Protein AF-0000000070374393 (afdb_homodimer)

Foldseek 3Di:
DPPPPPPDDDPVVVVVVVVVVVCLVPPPPSDHDPVSNVVVCVPPVVVVLVVVCCVQQVVVSPVDHDPVSVVVSVVVVVVVPDDPVRVVVVVVCVVVPHGNVVVVVD/DPPPVPPDDDPVVVVVVVVVVVCLVPPPPSDHDPVSVVCVCPPPVVVVLVVVVCVQQVVVSPVDHDPVSVVVSVVVVVVVPDDPVRSVVVVVCVVVPHGNVVVVVD

Sequence (212 aa):
MGNSSSNQLSPELANKIMGVFRKIDTDGSKCIDKEETLKFWKSNYAKVNTDELFKAVDVDNSGTITEDEWMEFWNSVKKAGYSEQEIEEELEGLLEGFSWVYFDHKMGNSSSNQLSPELANKIMGVFRKIDTDGSKCIDKEETLKFWKSNYAKVNTDELFKAVDVDNSGTITEDEWMEFWNSVKKAGYSEQEIEEELEGLLEGFSWVYFDHK

InterPro domains:
  IPR002048 EF-hand domain [PF13499] (15-73)
  IPR002048 EF-hand domain [PS50222] (45-80)
  IPR002048 EF-hand domain [SM00054] (16-44)
  IPR002048 EF-hand domain [SM00054] (49-77)
  IPR002048 EF-hand domain [cd00051] (16-74)
  IPR011992 EF-hand domain pair [SSF47473] (10-82)
  IPR018247 EF-Hand 1, calcium-binding site [PS00018] (58-70)

Radius of gyration: 19.56 Å; Cα contacts (8 Å, |Δi|>4): 255; chains: 2; bounding box: 47×56×43 Å

Secondary structure (DSSP, 8-state):
------SSPPHHHHHHHHHHHHHH-TT-SSEEEHHHHHHHIIIIIHHHHHHHHHHHH-TT-SSEEEHHHHHHHHHHHHHTT--HHHHHHHHHHHHTT--HHHHHT-/------SSPPHHHHHHHHHHHHHH-TT-SSEEEHHHHHHHIIIIIHHHHHHHHHHHH-TT-SSEEEHHHHHHHHHHHHHTT--HHHHHHHHHHHHTT--HHHHHT-

Organism: Tetrahymena thermophila (strain SB210) (NCBI:txid312017)

Structure (mmCIF, N/CA/C/O backbone):
data_AF-0000000070374393-model_v1
#
loop_
_entity.id
_entity.type
_entity.pdbx_description
1 polymer 'EF-hand protein'
#
loop_
_atom_site.group_PDB
_atom_site.id
_atom_site.type_symbol
_atom_site.label_atom_id
_atom_site.label_alt_id
_atom_site.label_comp_id
_atom_site.label_asym_id
_atom_site.label_entity_id
_atom_site.label_seq_id
_atom_site.pdbx_PDB_ins_code
_atom_site.Cartn_x
_atom_site.Cartn_y
_atom_site.Cartn_z
_atom_site.occupancy
_atom_site.B_iso_or_equiv
_atom_site.auth_seq_id
_atom_site.auth_comp_id
_atom_site.auth_asym_id
_atom_site.auth_atom_id
_atom_site.pdbx_PDB_model_num
ATOM 1 N N . MET A 1 1 ? 32.688 -25.406 -6.098 1 31.44 1 MET A N 1
ATOM 2 C CA . MET A 1 1 ? 31.391 -25.969 -6.535 1 31.44 1 MET A CA 1
ATOM 3 C C . MET A 1 1 ? 30.281 -24.938 -6.41 1 31.44 1 MET A C 1
ATOM 5 O O . MET A 1 1 ? 30.016 -24.438 -5.316 1 31.44 1 MET A O 1
ATOM 9 N N . GLY A 1 2 ? 30.234 -23.906 -7.23 1 38.62 2 GLY A N 1
ATOM 10 C CA . GLY A 1 2 ? 29.531 -22.625 -7.156 1 38.62 2 GLY A CA 1
ATOM 11 C C . GLY A 1 2 ? 28.078 -22.781 -6.719 1 38.62 2 GLY A C 1
ATOM 12 O O . GLY A 1 2 ? 27.344 -23.609 -7.262 1 38.62 2 GLY A O 1
ATOM 13 N N . ASN A 1 3 ? 27.734 -22.875 -5.422 1 39.25 3 ASN A N 1
ATOM 14 C CA . ASN A 1 3 ? 26.375 -23.078 -4.934 1 39.25 3 ASN A CA 1
ATOM 15 C C . ASN A 1 3 ? 25.344 -22.5 -5.898 1 39.25 3 ASN A C 1
ATOM 17 O O . ASN A 1 3 ? 25.234 -21.281 -6.027 1 39.25 3 ASN A O 1
ATOM 21 N N . SER A 1 4 ? 25.25 -22.922 -7.148 1 44.66 4 SER A N 1
ATOM 22 C CA . SER A 1 4 ? 24.391 -22.531 -8.258 1 44.66 4 SER A CA 1
ATOM 23 C C . SER A 1 4 ? 22.984 -22.203 -7.781 1 44.66 4 SER A C 1
ATOM 25 O O . SER A 1 4 ? 22.234 -23.094 -7.363 1 44.66 4 SER A O 1
ATOM 27 N N . SER A 1 5 ? 22.703 -21.203 -6.922 1 53.78 5 SER A N 1
ATOM 28 C CA . SER A 1 5 ? 21.406 -20.719 -6.453 1 53.78 5 SER A CA 1
ATOM 29 C C . SER A 1 5 ? 20.312 -20.984 -7.48 1 53.78 5 SER A C 1
ATOM 31 O O . SER A 1 5 ? 20.422 -20.547 -8.633 1 53.78 5 SER A O 1
ATOM 33 N N . SER A 1 6 ? 19.703 -22.219 -7.535 1 65.5 6 SER A N 1
ATOM 34 C CA . SER A 1 6 ? 18.688 -22.672 -8.461 1 65.5 6 SER A CA 1
ATOM 35 C C . SER A 1 6 ? 17.703 -21.562 -8.805 1 65.5 6 SER A C 1
ATOM 37 O O . SER A 1 6 ? 17.344 -20.75 -7.941 1 65.5 6 SER A O 1
ATOM 39 N N . ASN A 1 7 ? 17.719 -21.094 -10.039 1 81.69 7 ASN A N 1
ATOM 40 C CA . ASN A 1 7 ? 16.766 -20.141 -10.602 1 81.69 7 ASN A CA 1
ATOM 41 C C . ASN A 1 7 ? 15.328 -20.594 -10.391 1 81.69 7 ASN A C 1
ATOM 43 O O . ASN A 1 7 ? 14.398 -19.922 -10.828 1 81.69 7 ASN A O 1
ATOM 47 N N . GLN A 1 8 ? 15.312 -21.719 -9.617 1 88.5 8 GLN A N 1
ATOM 48 C CA . GLN A 1 8 ? 13.969 -22.234 -9.359 1 88.5 8 GLN A CA 1
ATOM 49 C C . GLN A 1 8 ? 13.508 -21.906 -7.941 1 88.5 8 GLN A C 1
ATOM 51 O O . GLN A 1 8 ? 14.32 -21.875 -7.016 1 88.5 8 GLN A O 1
ATOM 56 N N . LEU A 1 9 ? 12.172 -21.703 -7.734 1 95 9 LEU A N 1
ATOM 57 C CA . LEU A 1 9 ? 11.586 -21.469 -6.422 1 95 9 LEU A CA 1
ATOM 58 C C . LEU A 1 9 ? 11.68 -22.719 -5.547 1 95 9 LEU A C 1
ATOM 60 O O . LEU A 1 9 ? 11.445 -23.828 -6.023 1 95 9 LEU A O 1
ATOM 64 N N . SER A 1 10 ? 12.133 -22.547 -4.312 1 95.5 10 SER A N 1
ATOM 65 C CA . SER A 1 10 ? 12.055 -23.672 -3.377 1 95.5 10 SER A CA 1
ATOM 66 C C . SER A 1 10 ? 10.609 -24.047 -3.088 1 95.5 10 SER A C 1
ATOM 68 O O . SER A 1 10 ? 9.703 -23.234 -3.238 1 95.5 10 SER A O 1
ATOM 70 N N . PRO A 1 11 ? 10.398 -25.328 -2.674 1 95.88 11 PRO A N 1
ATOM 71 C CA . PRO A 1 11 ? 9.047 -25.734 -2.318 1 95.88 11 PRO A CA 1
ATOM 72 C C . PRO A 1 11 ? 8.438 -24.891 -1.202 1 95.88 11 PRO A C 1
ATOM 74 O O . PRO A 1 11 ? 7.234 -24.625 -1.212 1 95.88 11 PRO A O 1
ATOM 77 N N . GLU A 1 12 ? 9.219 -24.516 -0.24 1 96.5 12 GLU A N 1
ATOM 78 C CA . GLU A 1 12 ? 8.742 -23.688 0.858 1 96.5 12 GLU A CA 1
ATOM 79 C C . GLU A 1 12 ? 8.242 -22.328 0.35 1 96.5 12 GLU A C 1
ATOM 81 O O . GLU A 1 12 ? 7.164 -21.875 0.737 1 96.5 12 GLU A O 1
ATOM 86 N N . LEU A 1 13 ? 9 -21.703 -0.479 1 96.81 13 LEU A N 1
ATOM 87 C CA . LEU A 1 13 ? 8.609 -20.406 -1.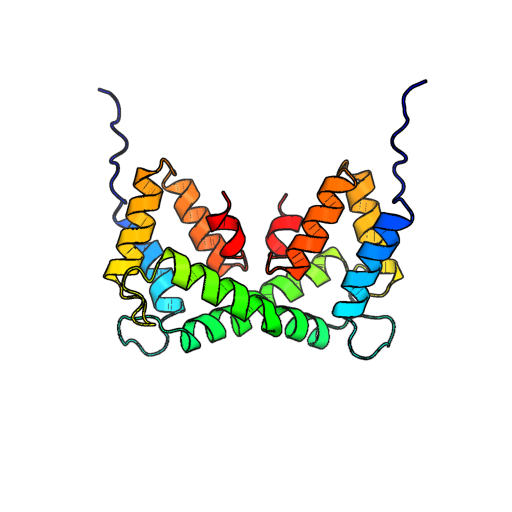023 1 96.81 13 LEU A CA 1
ATOM 88 C C . LEU A 1 13 ? 7.387 -20.547 -1.932 1 96.81 13 LEU A C 1
ATOM 90 O O . LEU A 1 13 ? 6.484 -19.703 -1.896 1 96.81 13 LEU A O 1
ATOM 94 N N . ALA A 1 14 ? 7.324 -21.594 -2.738 1 97.44 14 ALA A N 1
ATOM 95 C CA . ALA A 1 14 ? 6.176 -21.859 -3.602 1 97.44 14 ALA A CA 1
ATOM 96 C C . ALA A 1 14 ? 4.891 -21.969 -2.783 1 97.44 14 ALA A C 1
ATOM 98 O O . ALA A 1 14 ? 3.846 -21.453 -3.189 1 97.44 14 ALA A O 1
ATOM 99 N N . ASN A 1 15 ? 4.992 -22.609 -1.666 1 97.56 15 ASN A N 1
ATOM 100 C CA . ASN A 1 15 ? 3.842 -22.734 -0.779 1 97.56 15 ASN A CA 1
ATOM 101 C C . ASN A 1 15 ? 3.395 -21.391 -0.237 1 97.56 15 ASN A C 1
ATOM 103 O O . ASN A 1 15 ? 2.195 -21.125 -0.118 1 97.56 15 ASN A O 1
ATOM 107 N N . LYS A 1 16 ? 4.324 -20.547 0.129 1 97.19 16 LYS A N 1
ATOM 108 C CA . LYS A 1 16 ? 3.992 -19.219 0.611 1 97.19 16 LYS A CA 1
ATOM 109 C C . LYS A 1 16 ? 3.346 -18.375 -0.49 1 97.19 16 LYS A C 1
ATOM 111 O O . LYS A 1 16 ? 2.391 -17.641 -0.238 1 97.19 16 LYS A O 1
ATOM 116 N N . ILE A 1 17 ? 3.9 -18.531 -1.632 1 97.81 17 ILE A N 1
ATOM 117 C CA . ILE A 1 17 ? 3.365 -17.812 -2.789 1 97.81 17 ILE A CA 1
ATOM 118 C C . ILE A 1 17 ? 1.909 -18.219 -3.012 1 97.81 17 ILE A C 1
ATOM 120 O O . ILE A 1 17 ? 1.034 -17.359 -3.133 1 97.81 17 ILE A O 1
ATOM 124 N N . MET A 1 18 ? 1.617 -19.484 -3.006 1 97.5 18 MET A N 1
ATOM 125 C CA . MET A 1 18 ? 0.257 -19.969 -3.217 1 97.5 18 MET A CA 1
ATOM 126 C C . MET A 1 18 ? -0.638 -19.625 -2.035 1 97.5 18 MET A C 1
ATOM 128 O O . MET A 1 18 ? -1.853 -19.484 -2.189 1 97.5 18 MET A O 1
ATOM 132 N N . GLY A 1 19 ? -0.014 -19.531 -0.875 1 96.38 19 GLY A N 1
ATOM 133 C CA . GLY A 1 19 ? -0.765 -19.062 0.283 1 96.38 19 GLY A CA 1
ATOM 134 C C . GLY A 1 19 ? -1.379 -17.688 0.089 1 96.38 19 GLY A C 1
ATOM 135 O O . GLY A 1 19 ? -2.535 -17.469 0.451 1 96.38 19 GLY A O 1
ATOM 136 N N . VAL A 1 20 ? -0.594 -16.766 -0.477 1 95.56 20 VAL A N 1
ATOM 137 C CA . VAL A 1 20 ? -1.093 -15.422 -0.738 1 95.56 20 VAL A CA 1
ATOM 138 C C . VAL A 1 20 ? -2.199 -15.477 -1.789 1 95.56 20 VAL A C 1
ATOM 140 O O . VAL A 1 20 ? -3.227 -14.805 -1.652 1 95.56 20 VAL A O 1
ATOM 143 N N . PHE A 1 21 ? -1.999 -16.359 -2.807 1 97.5 21 PHE A N 1
ATOM 144 C CA . PHE A 1 21 ? -3.016 -16.547 -3.832 1 97.5 21 PHE A CA 1
ATOM 145 C C . PHE A 1 21 ? -4.34 -16.969 -3.205 1 97.5 21 PHE A C 1
ATOM 147 O O . PHE A 1 21 ? -5.391 -16.422 -3.529 1 97.5 21 PHE A O 1
ATOM 154 N N . ARG A 1 22 ? -4.297 -17.844 -2.297 1 96.06 22 ARG A N 1
ATOM 155 C CA . ARG A 1 22 ? -5.488 -18.422 -1.682 1 96.06 22 ARG A CA 1
ATOM 156 C C . ARG A 1 22 ? -6.172 -17.406 -0.764 1 96.06 22 ARG A C 1
ATOM 158 O O . ARG A 1 22 ? -7.379 -17.484 -0.539 1 96.06 22 ARG A O 1
ATOM 165 N N . LYS A 1 23 ? -5.391 -16.5 -0.224 1 94.19 23 LYS A N 1
ATOM 166 C CA . LYS A 1 23 ? -5.98 -15.445 0.6 1 94.19 23 LYS A CA 1
ATOM 167 C C . LYS A 1 23 ? -6.832 -14.5 -0.242 1 94.19 23 LYS A C 1
ATOM 169 O O . LYS A 1 23 ? -7.812 -13.938 0.248 1 94.19 23 LYS A O 1
ATOM 174 N N . ILE A 1 24 ? -6.43 -14.375 -1.479 1 95.12 24 ILE A N 1
ATOM 175 C CA . ILE A 1 24 ? -7.16 -13.484 -2.377 1 95.12 24 ILE A CA 1
ATOM 176 C C . ILE A 1 24 ? -8.336 -14.234 -2.998 1 95.12 24 ILE A C 1
ATOM 178 O O . ILE A 1 24 ? -9.445 -13.695 -3.092 1 95.12 24 ILE A O 1
ATOM 182 N N . ASP A 1 25 ? -8.062 -15.5 -3.373 1 96.62 25 ASP A N 1
ATOM 183 C CA . ASP A 1 25 ? -9.086 -16.359 -3.947 1 96.62 25 ASP A CA 1
ATOM 184 C C . ASP A 1 25 ? -10.078 -16.812 -2.881 1 96.62 25 ASP A C 1
ATOM 186 O O . ASP A 1 25 ? -9.953 -17.922 -2.34 1 96.62 25 ASP A O 1
ATOM 190 N N . THR A 1 26 ? -11.164 -16.109 -2.67 1 93.12 26 THR A N 1
ATOM 191 C CA . THR A 1 26 ? -12.039 -16.344 -1.526 1 93.12 26 THR A CA 1
ATOM 192 C C . THR A 1 26 ? -13.125 -17.359 -1.876 1 93.12 26 THR A C 1
ATOM 194 O O . THR A 1 26 ? -13.766 -17.922 -0.986 1 93.12 26 THR A O 1
ATOM 197 N N . ASP A 1 27 ? -13.344 -17.656 -3.113 1 93.38 27 ASP A N 1
ATOM 198 C CA . ASP A 1 27 ? -14.422 -18.594 -3.455 1 93.38 27 ASP A CA 1
ATOM 199 C C . ASP A 1 27 ? -13.867 -19.953 -3.846 1 93.38 27 ASP A C 1
ATOM 201 O O . ASP A 1 27 ? -14.625 -20.859 -4.211 1 93.38 27 ASP A O 1
ATOM 205 N N . GLY A 1 28 ? -12.57 -20.141 -3.916 1 91.88 28 GLY A N 1
ATOM 206 C CA . GLY A 1 28 ? -11.93 -21.422 -4.164 1 91.88 28 GLY A CA 1
ATOM 207 C C . GLY A 1 28 ? -12.016 -21.859 -5.613 1 91.88 28 GLY A C 1
ATOM 208 O O . GLY A 1 28 ? -11.992 -23.062 -5.902 1 91.88 28 GLY A O 1
ATOM 209 N N . SER A 1 29 ? -12.125 -20.969 -6.559 1 93.88 29 SER A N 1
ATOM 210 C CA . SER A 1 29 ? -12.281 -21.266 -7.977 1 93.88 29 SER A CA 1
ATOM 211 C C . SER A 1 29 ? -10.945 -21.625 -8.617 1 93.88 29 SER A C 1
ATOM 213 O O . SER A 1 29 ? -10.891 -21.984 -9.797 1 93.88 29 SER A O 1
ATOM 215 N N . LYS A 1 30 ? -9.82 -21.391 -7.848 1 93.69 30 LYS A N 1
ATOM 216 C CA . LYS A 1 30 ? -8.453 -21.578 -8.312 1 93.69 30 LYS A CA 1
ATOM 217 C C . LYS A 1 30 ? -8.039 -20.453 -9.258 1 93.69 30 LYS A C 1
ATOM 219 O O . LYS A 1 30 ? -7.086 -20.594 -10.023 1 93.69 30 LYS A O 1
ATOM 224 N N . CYS A 1 31 ? -8.836 -19.406 -9.359 1 95.94 31 CYS A N 1
ATOM 225 C CA . CYS A 1 31 ? -8.484 -18.141 -10.008 1 95.94 31 CYS A CA 1
ATOM 226 C C . CYS A 1 31 ? -8.828 -16.953 -9.125 1 95.94 31 CYS A C 1
ATOM 228 O O . CYS A 1 31 ? -9.68 -17.062 -8.242 1 95.94 31 CYS A O 1
ATOM 230 N N . ILE A 1 32 ? -8.109 -15.914 -9.328 1 97.56 32 ILE A N 1
ATOM 231 C CA . ILE A 1 32 ? -8.414 -14.633 -8.695 1 97.56 32 ILE A CA 1
ATOM 232 C C . ILE A 1 32 ? -9.039 -13.688 -9.719 1 97.56 32 ILE A C 1
ATOM 234 O O . ILE A 1 32 ? -8.539 -13.562 -10.844 1 97.56 3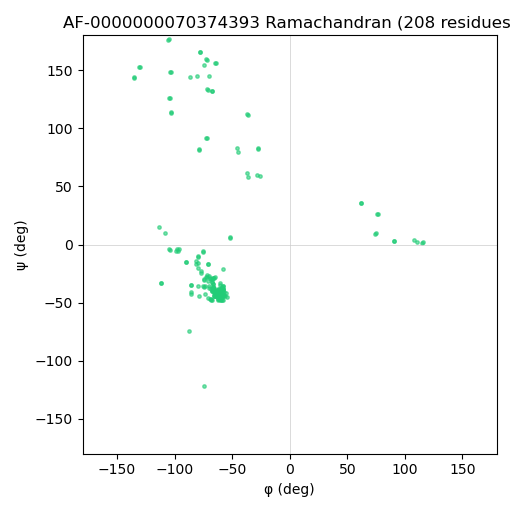2 ILE A O 1
ATOM 238 N N . ASP A 1 33 ? -10.195 -13.148 -9.406 1 97.5 33 ASP A N 1
ATOM 239 C CA . ASP A 1 33 ? -10.773 -12.125 -10.273 1 97.5 33 ASP A CA 1
ATOM 240 C C . ASP A 1 33 ? -10.633 -10.734 -9.648 1 97.5 33 ASP A C 1
ATOM 242 O O . ASP A 1 33 ? -10.102 -10.594 -8.547 1 97.5 33 ASP A O 1
ATOM 246 N N . LYS A 1 34 ? -11.086 -9.703 -10.398 1 96.31 34 LYS A N 1
ATOM 247 C CA . LYS A 1 34 ? -10.883 -8.32 -9.977 1 96.31 34 LYS A CA 1
ATOM 248 C C . LYS A 1 34 ? -11.68 -8.008 -8.711 1 96.31 34 LYS A C 1
ATOM 250 O O . LYS A 1 34 ? -11.227 -7.242 -7.859 1 96.31 34 LYS A O 1
ATOM 255 N N . GLU A 1 35 ? -12.859 -8.641 -8.617 1 95.88 35 GLU A N 1
ATOM 256 C CA . GLU A 1 35 ? -13.688 -8.391 -7.445 1 95.88 35 GLU A CA 1
ATOM 257 C C . GLU A 1 35 ? -13.023 -8.922 -6.18 1 95.88 35 GLU A C 1
ATOM 259 O O . GLU A 1 35 ? -13 -8.25 -5.148 1 95.88 35 GLU A O 1
ATOM 264 N N . GLU A 1 36 ? -12.5 -10.07 -6.234 1 95.75 36 GLU A N 1
ATOM 265 C CA . GLU A 1 36 ? -11.812 -10.656 -5.094 1 95.75 36 GLU A CA 1
ATOM 266 C C . GLU A 1 36 ? -10.57 -9.852 -4.723 1 95.75 36 GLU A C 1
ATOM 268 O O . GLU A 1 36 ? -10.273 -9.664 -3.541 1 95.75 36 GLU A O 1
ATOM 273 N N . THR A 1 37 ? -9.852 -9.422 -5.75 1 95 37 THR A N 1
ATOM 274 C CA . THR A 1 37 ? -8.648 -8.633 -5.516 1 95 37 THR A CA 1
ATOM 275 C C . THR A 1 37 ? -8.992 -7.301 -4.859 1 95 37 THR A C 1
ATOM 277 O O . THR A 1 37 ? -8.336 -6.883 -3.904 1 95 37 THR A O 1
ATOM 280 N N . LEU A 1 38 ? -10.047 -6.66 -5.363 1 94.19 38 LEU A N 1
ATOM 281 C CA . LEU A 1 38 ? -10.516 -5.406 -4.785 1 94.19 38 LEU A CA 1
ATOM 282 C C . LEU A 1 38 ? -10.875 -5.586 -3.312 1 94.19 38 LEU A C 1
ATOM 284 O O . LEU A 1 38 ? -10.5 -4.762 -2.475 1 94.19 38 LEU A O 1
ATOM 288 N N . LYS A 1 39 ? -11.57 -6.688 -3.041 1 93.25 39 LYS A N 1
ATOM 289 C CA . LYS A 1 39 ? -11.969 -6.973 -1.665 1 93.25 39 LYS A CA 1
ATOM 290 C C . LYS A 1 39 ? -10.75 -7.145 -0.765 1 93.25 39 LYS A C 1
ATOM 292 O O . LYS A 1 39 ? -10.742 -6.688 0.379 1 93.25 39 LYS A O 1
ATOM 297 N N . PHE A 1 40 ? -9.773 -7.859 -1.277 1 91.69 40 PHE A N 1
ATOM 298 C CA . PHE A 1 40 ? -8.531 -8.07 -0.546 1 91.69 40 PHE A CA 1
ATOM 299 C C . PHE A 1 40 ? -7.914 -6.734 -0.14 1 91.69 40 PHE A C 1
ATOM 301 O O . PHE A 1 40 ? -7.59 -6.527 1.031 1 91.69 40 PHE A O 1
ATOM 308 N N . TRP A 1 41 ? -7.844 -5.719 -1.011 1 90.69 41 TRP A N 1
ATOM 309 C CA . TRP A 1 41 ? -7.227 -4.418 -0.768 1 90.69 41 TRP A CA 1
ATOM 310 C C . TRP A 1 41 ? -8.102 -3.559 0.134 1 90.69 41 TRP A C 1
ATOM 312 O O . TRP A 1 41 ? -7.602 -2.826 0.988 1 90.69 41 TRP A O 1
ATOM 322 N N . LYS A 1 42 ? -9.406 -3.672 -0.05 1 91.62 42 LYS A N 1
ATOM 323 C CA . LYS A 1 42 ? -10.328 -2.852 0.724 1 91.62 42 LYS A CA 1
ATOM 324 C C . LYS A 1 42 ? -10.367 -3.291 2.186 1 91.62 42 LYS A C 1
ATOM 326 O O . LYS A 1 42 ? -10.609 -2.477 3.078 1 91.62 42 LYS A O 1
ATOM 331 N N . SER A 1 43 ? -10.172 -4.516 2.367 1 87.25 43 SER A N 1
ATOM 332 C CA . SER A 1 43 ? -10.281 -5.055 3.719 1 87.25 43 SER A CA 1
ATOM 333 C C . SER A 1 43 ? -8.945 -4.949 4.461 1 87.25 43 SER A C 1
ATOM 335 O O . SER A 1 43 ? -8.688 -3.953 5.141 1 87.25 43 SER A O 1
ATOM 337 N N . ASN A 1 44 ? -8.047 -5.758 4.125 1 81.38 44 ASN A N 1
ATOM 338 C CA . ASN A 1 44 ? -6.809 -5.918 4.871 1 81.38 44 ASN A CA 1
ATOM 339 C C . ASN A 1 44 ? -5.867 -4.734 4.66 1 81.38 44 ASN A C 1
ATOM 341 O O . ASN A 1 44 ? -5.355 -4.16 5.625 1 81.38 44 ASN A O 1
ATOM 345 N N . TYR A 1 45 ? -5.75 -4.285 3.457 1 84.94 45 TYR A N 1
ATOM 346 C CA . TYR A 1 45 ? -4.812 -3.225 3.098 1 84.94 45 TYR A CA 1
ATOM 347 C C . TYR A 1 45 ? -5.246 -1.892 3.695 1 84.94 45 TYR A C 1
ATOM 349 O O . TYR A 1 45 ? -4.445 -1.199 4.328 1 84.94 45 TYR A O 1
ATOM 357 N N . ALA A 1 46 ? -6.523 -1.604 3.527 1 91.12 46 ALA A N 1
ATOM 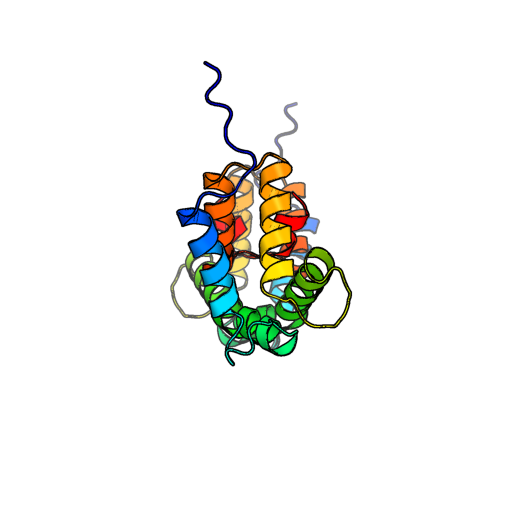358 C CA . ALA A 1 46 ? -7.047 -0.335 4.027 1 91.12 46 ALA A CA 1
ATOM 359 C C . ALA A 1 46 ? -6.918 -0.246 5.543 1 91.12 46 ALA A C 1
ATOM 361 O O . ALA A 1 46 ? -6.484 0.779 6.078 1 91.12 46 ALA A O 1
ATOM 362 N N . LYS A 1 47 ? -7.207 -1.327 6.164 1 91.12 47 LYS A N 1
ATOM 363 C CA . LYS A 1 47 ? -7.168 -1.354 7.625 1 91.12 47 LYS A CA 1
ATOM 364 C C . LYS A 1 47 ? -5.738 -1.217 8.141 1 91.12 47 LYS A C 1
ATOM 366 O O . LYS A 1 47 ? -5.473 -0.417 9.039 1 91.12 47 LYS A O 1
ATOM 371 N N . VAL A 1 48 ? -4.828 -1.941 7.59 1 91.12 48 VAL A N 1
ATOM 372 C CA . VAL A 1 48 ? -3.443 -1.961 8.047 1 91.12 48 VAL A CA 1
ATOM 373 C C . VAL A 1 48 ? -2.812 -0.586 7.836 1 91.12 48 VAL A C 1
ATOM 375 O O . VAL A 1 48 ? -2.148 -0.059 8.734 1 91.12 48 VAL A O 1
ATOM 378 N N . ASN A 1 49 ? -3.066 -0.01 6.645 1 92.75 49 ASN A N 1
ATOM 379 C CA . ASN A 1 49 ? -2.484 1.301 6.371 1 92.75 49 ASN A CA 1
ATOM 380 C C . ASN A 1 49 ? -3.084 2.379 7.27 1 92.75 49 ASN A C 1
ATOM 382 O O . ASN A 1 49 ? -2.373 3.277 7.727 1 92.75 49 ASN A O 1
ATOM 386 N N . THR A 1 50 ? -4.395 2.277 7.562 1 94.38 50 THR A N 1
ATOM 387 C CA . THR A 1 50 ? -5.031 3.203 8.492 1 94.38 50 THR A CA 1
ATOM 388 C C . THR A 1 50 ? -4.414 3.084 9.883 1 94.38 50 THR A C 1
ATOM 390 O O . THR A 1 50 ? -4.027 4.086 10.484 1 94.38 50 THR A O 1
ATOM 393 N N . ASP A 1 51 ? -4.277 1.88 10.359 1 93.88 51 ASP A N 1
ATOM 394 C CA . ASP A 1 51 ? -3.748 1.651 11.695 1 93.88 51 ASP A CA 1
ATOM 395 C C . ASP A 1 51 ? -2.316 2.168 11.82 1 93.88 51 ASP A C 1
ATOM 397 O O . ASP A 1 51 ? -1.971 2.822 12.805 1 93.88 51 ASP A O 1
ATOM 401 N N . GLU A 1 52 ? -1.501 1.869 10.812 1 92.31 52 GLU A N 1
ATOM 402 C CA . GLU A 1 52 ? -0.105 2.297 10.852 1 92.31 52 GLU A CA 1
ATOM 403 C C . GLU A 1 52 ? 0.008 3.816 10.781 1 92.31 52 GLU A C 1
ATOM 405 O O . GLU A 1 52 ? 0.863 4.41 11.438 1 92.31 52 GLU A O 1
ATOM 410 N N . LEU A 1 53 ? -0.859 4.469 9.984 1 95.25 53 LEU A N 1
ATOM 411 C CA . LEU A 1 53 ? -0.876 5.926 9.906 1 95.25 53 LEU A CA 1
ATOM 412 C C . LEU A 1 53 ? -1.203 6.539 11.266 1 95.25 53 LEU A C 1
ATOM 414 O O . LEU A 1 53 ? -0.516 7.457 11.711 1 95.25 53 LEU A O 1
ATOM 418 N N . PHE A 1 54 ? -2.191 6.008 11.922 1 96.75 54 PHE A N 1
ATOM 419 C CA . PHE A 1 54 ? -2.613 6.547 13.211 1 96.75 54 PHE A CA 1
ATOM 420 C C . PHE A 1 54 ? -1.565 6.27 14.281 1 96.75 54 PHE A C 1
ATOM 422 O O . PHE A 1 54 ? -1.353 7.09 15.18 1 96.75 54 PHE A O 1
ATOM 429 N N . LYS A 1 55 ? -0.975 5.129 14.195 1 95 55 LYS A N 1
ATOM 430 C CA . LYS A 1 55 ? 0.104 4.805 15.125 1 95 55 LYS A CA 1
ATOM 431 C C . LYS A 1 55 ? 1.237 5.82 15.023 1 95 55 LYS A C 1
ATOM 433 O O . LYS A 1 55 ? 1.819 6.207 16.047 1 95 55 LYS A O 1
ATOM 438 N N . ALA A 1 56 ? 1.526 6.297 13.836 1 94.56 56 ALA A N 1
ATOM 439 C CA . ALA A 1 56 ? 2.664 7.18 13.594 1 94.56 56 ALA A CA 1
ATOM 440 C C . ALA A 1 56 ? 2.293 8.633 13.859 1 94.56 56 ALA A C 1
ATOM 442 O O . ALA A 1 56 ? 3.105 9.406 14.383 1 94.56 56 ALA A O 1
ATOM 443 N N . VAL A 1 57 ? 1.046 9 13.562 1 97.12 57 VAL A N 1
ATOM 444 C CA . VAL A 1 57 ? 0.762 10.43 13.438 1 97.12 57 VAL A CA 1
ATOM 445 C C . VAL A 1 57 ? -0.151 10.875 14.578 1 97.12 57 VAL A C 1
ATOM 447 O O . VAL A 1 57 ? -0.066 12.016 15.039 1 97.12 57 VAL A O 1
ATOM 450 N N . ASP A 1 58 ? -1.052 9.945 15 1 97.75 58 ASP A N 1
ATOM 451 C CA . ASP A 1 58 ? -1.962 10.258 16.094 1 97.75 58 ASP A CA 1
ATOM 452 C C . ASP A 1 58 ? -1.257 10.133 17.438 1 97.75 58 ASP A C 1
ATOM 454 O O . ASP A 1 58 ? -1.5 9.188 18.188 1 97.75 58 ASP A O 1
ATOM 458 N N . VAL A 1 59 ? -0.523 11.141 17.859 1 96.19 59 VAL A N 1
ATOM 459 C CA . VAL A 1 59 ? 0.435 11.055 18.953 1 96.19 59 VAL A CA 1
ATOM 460 C C . VAL A 1 59 ? -0.306 11.078 20.281 1 96.19 59 VAL A C 1
ATOM 462 O O . VAL A 1 59 ? 0.216 10.609 21.297 1 96.19 59 VAL A O 1
ATOM 465 N N . ASP A 1 60 ? -1.537 11.617 20.328 1 97.19 60 ASP A N 1
ATOM 466 C CA . ASP A 1 60 ? -2.25 11.672 21.594 1 97.19 60 ASP A CA 1
ATOM 467 C C . ASP A 1 60 ? -3.242 10.516 21.719 1 97.19 60 ASP A C 1
ATOM 469 O O . ASP A 1 60 ? -3.963 10.414 22.719 1 97.19 60 ASP A O 1
ATOM 473 N N . ASN A 1 61 ? -3.375 9.695 20.672 1 96.81 61 ASN A N 1
ATOM 474 C CA . ASN A 1 61 ? -4.227 8.508 20.641 1 96.81 61 ASN A CA 1
ATOM 475 C C . ASN A 1 61 ? -5.695 8.867 20.844 1 96.81 61 ASN A C 1
ATOM 477 O O . ASN A 1 61 ? -6.426 8.133 21.516 1 96.81 61 ASN A O 1
ATOM 481 N N . SER A 1 62 ? -6.148 10.016 20.312 1 97.38 62 SER A N 1
ATOM 482 C CA . SER A 1 62 ? -7.527 10.469 20.453 1 97.38 62 SER A CA 1
ATOM 483 C C . SER A 1 62 ? -8.438 9.781 19.438 1 97.38 62 SER A C 1
ATOM 485 O O . SER A 1 62 ? -9.664 9.844 19.547 1 97.38 62 SER A O 1
ATOM 487 N N . GLY A 1 63 ? -7.852 9.172 18.484 1 97 63 GLY A N 1
ATOM 488 C CA . GLY A 1 63 ? -8.633 8.586 17.406 1 97 63 GLY A CA 1
ATOM 489 C C . GLY A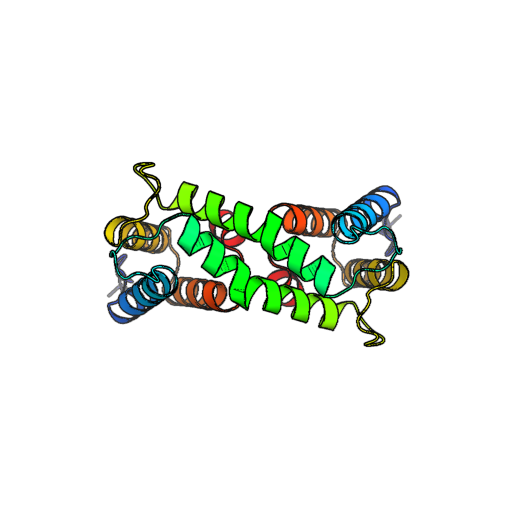 1 63 ? -8.867 9.539 16.25 1 97 63 GLY A C 1
ATOM 490 O O . GLY A 1 63 ? -9.586 9.219 15.305 1 97 63 GLY A O 1
ATOM 491 N N . THR A 1 64 ? -8.258 10.719 16.406 1 97.81 64 THR A N 1
ATOM 492 C CA . THR A 1 64 ? -8.281 11.719 15.336 1 97.81 64 THR A CA 1
ATOM 493 C C . THR A 1 64 ? -6.898 12.336 15.141 1 97.81 64 THR A C 1
ATOM 495 O O . THR A 1 64 ? -6.098 12.391 16.078 1 97.81 64 THR A O 1
ATOM 498 N N . ILE A 1 65 ? -6.566 12.625 13.852 1 98.25 65 ILE A N 1
ATOM 499 C CA . ILE A 1 65 ? -5.332 13.328 13.516 1 98.25 65 ILE A CA 1
ATOM 500 C C . ILE A 1 65 ? -5.637 14.781 13.18 1 98.25 65 ILE A C 1
ATOM 502 O O . ILE A 1 65 ? -6.371 15.062 12.227 1 98.25 65 ILE A O 1
ATOM 506 N N . THR A 1 66 ? -5.141 15.664 14.023 1 98.31 66 THR A N 1
ATOM 507 C CA . THR A 1 66 ? -5.332 17.094 13.773 1 98.31 66 THR A CA 1
ATOM 508 C C . THR A 1 66 ? -4.363 17.594 12.711 1 98.31 66 THR A C 1
ATOM 510 O O . THR A 1 66 ? -3.381 16.906 12.391 1 98.31 66 THR A O 1
ATOM 513 N N . GLU A 1 67 ? -4.613 18.812 12.148 1 97.81 67 GLU A N 1
ATOM 514 C CA . GLU A 1 67 ? -3.695 19.438 11.203 1 97.81 67 GLU A CA 1
ATOM 515 C C . GLU A 1 67 ? -2.312 19.625 11.82 1 97.81 67 GLU A C 1
ATOM 517 O O . GLU A 1 67 ? -1.297 19.438 11.148 1 97.81 67 GLU A O 1
ATOM 522 N N . ASP A 1 68 ? -2.342 19.922 13.102 1 97.88 68 ASP A N 1
ATOM 523 C CA . ASP A 1 68 ? -1.073 20.125 13.797 1 97.88 68 ASP A CA 1
ATOM 524 C C . ASP A 1 68 ? -0.273 18.828 13.891 1 97.88 68 ASP A C 1
ATOM 526 O O . ASP A 1 68 ? 0.936 18.828 13.648 1 97.88 68 ASP A O 1
ATOM 530 N N . GLU A 1 69 ? -0.935 17.75 14.297 1 97.94 69 GLU A N 1
ATOM 531 C CA . GLU A 1 69 ? -0.271 16.453 14.383 1 97.94 69 GLU A CA 1
ATOM 532 C C . GLU A 1 69 ? 0.276 16.016 13.023 1 97.94 69 GLU A C 1
ATOM 534 O O . GLU A 1 69 ? 1.382 15.484 12.938 1 97.94 69 GLU A O 1
ATOM 539 N N . TRP A 1 70 ? -0.498 16.25 11.977 1 98.12 70 TRP A N 1
ATOM 540 C CA . TRP A 1 70 ? -0.094 15.914 10.617 1 98.12 70 TRP A CA 1
ATOM 541 C C . TRP A 1 70 ? 1.158 16.688 10.219 1 98.12 70 TRP A C 1
ATOM 543 O O . TRP A 1 70 ? 2.145 16.094 9.773 1 98.12 70 TRP A O 1
ATOM 553 N N . MET A 1 71 ? 1.142 18 10.5 1 97.44 71 MET A N 1
ATOM 554 C CA . MET A 1 71 ? 2.266 18.859 10.133 1 97.44 71 MET A CA 1
ATOM 555 C C . MET A 1 71 ? 3.504 18.516 10.953 1 97.44 71 MET A C 1
ATOM 557 O O . MET A 1 71 ? 4.617 18.5 10.43 1 97.44 71 MET A O 1
ATOM 561 N N . GLU A 1 72 ? 3.309 18.219 12.164 1 96.88 72 GLU A N 1
ATOM 562 C CA . GLU A 1 72 ? 4.43 17.859 13.031 1 96.88 72 GLU A CA 1
ATOM 563 C C . GLU A 1 72 ? 5.117 16.594 12.547 1 96.88 72 GLU A C 1
ATOM 565 O O . GLU A 1 72 ? 6.344 16.469 12.625 1 96.88 72 GLU A O 1
ATOM 570 N N . PHE A 1 73 ? 4.371 15.625 12.094 1 97.12 73 PHE A N 1
ATOM 571 C CA . PHE A 1 73 ? 4.941 14.383 11.578 1 97.12 73 PHE A CA 1
ATOM 572 C C . PHE A 1 73 ? 5.883 14.664 10.414 1 97.12 73 PHE A C 1
ATOM 574 O O . PHE A 1 73 ? 7.027 14.203 10.414 1 97.12 73 PHE A O 1
ATOM 581 N N . TRP A 1 74 ? 5.434 15.453 9.516 1 96.56 74 TRP A N 1
ATOM 582 C CA . TRP A 1 74 ? 6.219 15.688 8.305 1 96.56 74 TRP A CA 1
ATOM 583 C C . TRP A 1 74 ? 7.41 16.594 8.602 1 96.56 74 TRP A C 1
ATOM 585 O O . TRP A 1 74 ? 8.469 16.453 7.984 1 96.56 74 TRP A O 1
ATOM 595 N N . ASN A 1 75 ? 7.242 17.484 9.586 1 96.44 75 ASN A N 1
ATOM 596 C CA . ASN A 1 75 ? 8.398 18.234 10.062 1 96.44 75 ASN A CA 1
ATOM 597 C C . ASN A 1 75 ? 9.469 17.312 10.641 1 96.44 75 ASN A C 1
ATOM 599 O O . ASN A 1 75 ? 10.664 17.516 10.414 1 96.44 75 ASN A O 1
ATOM 603 N N . SER A 1 76 ? 9 16.312 11.328 1 95.12 76 SER A N 1
ATOM 604 C CA . SER A 1 76 ? 9.922 15.344 11.898 1 95.12 76 SER A CA 1
ATOM 605 C C . SER A 1 76 ? 10.633 14.547 10.812 1 95.12 76 SER A C 1
ATOM 607 O O . SER A 1 76 ? 11.812 14.219 10.945 1 95.12 76 SER A O 1
ATOM 609 N N . VAL A 1 77 ? 9.898 14.25 9.773 1 93.94 77 VAL A N 1
ATOM 610 C CA . VAL A 1 77 ? 10.469 13.531 8.641 1 93.94 77 VAL A CA 1
ATOM 611 C C . VAL A 1 77 ? 11.578 14.367 8.008 1 93.94 77 VAL A C 1
ATOM 613 O O . VAL A 1 77 ? 12.656 13.852 7.695 1 93.94 77 VAL A O 1
ATOM 616 N N . LYS A 1 78 ? 11.32 15.641 7.863 1 93.88 78 LYS A N 1
ATOM 617 C CA . LYS A 1 78 ? 12.32 16.562 7.32 1 93.88 78 LYS A CA 1
ATOM 618 C C . LYS A 1 78 ? 13.555 16.625 8.219 1 93.88 78 LYS A C 1
ATOM 620 O O . LYS A 1 78 ? 14.688 16.531 7.734 1 93.88 78 LYS A O 1
ATOM 625 N N . LYS A 1 79 ? 13.336 16.688 9.43 1 93.5 79 LYS A N 1
ATOM 626 C CA . LYS A 1 79 ? 14.414 16.781 10.406 1 93.5 79 LYS A CA 1
ATOM 627 C C . LYS A 1 79 ? 15.242 15.5 10.445 1 93.5 79 LYS A C 1
ATOM 629 O O . LYS A 1 79 ? 16.438 15.531 10.766 1 93.5 79 LYS A O 1
ATOM 634 N N . ALA A 1 80 ? 14.578 14.414 10.125 1 91.38 80 ALA A N 1
ATOM 635 C CA . ALA A 1 80 ? 15.25 13.117 10.125 1 91.38 80 ALA A CA 1
ATOM 636 C C . ALA A 1 80 ? 16.156 12.969 8.914 1 91.38 80 ALA A C 1
ATOM 638 O O . ALA A 1 80 ? 16.859 11.969 8.773 1 91.38 80 ALA A O 1
ATOM 639 N N . GLY A 1 81 ? 16.141 13.961 7.949 1 90.5 81 GLY A N 1
ATOM 640 C CA . GLY A 1 81 ? 17.125 13.977 6.879 1 90.5 81 GLY A CA 1
ATOM 641 C C . GLY A 1 81 ? 16.516 13.758 5.508 1 90.5 81 GLY A C 1
ATOM 642 O O . GLY A 1 81 ? 17.219 13.75 4.5 1 90.5 81 GLY A O 1
ATOM 643 N N . TYR A 1 82 ? 15.234 13.609 5.441 1 91.44 82 TYR A N 1
ATOM 644 C CA . TYR A 1 82 ? 14.586 13.477 4.145 1 91.44 82 TYR A CA 1
ATOM 645 C C . TYR A 1 82 ? 14.602 14.797 3.385 1 91.44 82 TYR A C 1
ATOM 647 O O . TYR A 1 82 ? 14.32 15.852 3.957 1 91.44 82 TYR A O 1
ATOM 655 N N . SER A 1 83 ? 14.977 14.672 2.143 1 93.56 83 SER A N 1
ATOM 656 C CA . SER A 1 83 ? 14.914 15.875 1.316 1 93.56 83 SER A CA 1
ATOM 657 C C . SER A 1 83 ? 13.477 16.25 0.987 1 93.56 83 SER A C 1
ATOM 659 O O . SER A 1 83 ? 12.57 15.414 1.116 1 93.56 83 SER A O 1
ATOM 661 N N . GLU A 1 84 ? 13.242 17.453 0.64 1 94.75 84 GLU A N 1
ATOM 662 C CA . GLU A 1 84 ? 11.898 17.875 0.237 1 94.75 84 GLU A CA 1
ATOM 663 C C . GLU A 1 84 ? 11.414 17.078 -0.968 1 94.75 84 GLU A C 1
ATOM 665 O O . GLU A 1 84 ? 10.227 16.781 -1.074 1 94.75 84 GLU A O 1
ATOM 670 N N . GLN A 1 85 ? 12.32 16.812 -1.868 1 94.56 85 GLN A N 1
ATOM 671 C CA . GLN A 1 85 ? 11.961 16 -3.033 1 94.56 85 GLN A CA 1
ATOM 672 C C . GLN A 1 85 ? 11.477 14.625 -2.615 1 94.56 85 GLN A C 1
ATOM 674 O O . GLN A 1 85 ? 10.477 14.125 -3.139 1 94.56 85 GLN A O 1
ATOM 679 N N . GLU A 1 86 ? 12.117 14.016 -1.703 1 91.56 86 GLU A N 1
ATOM 680 C CA . GLU A 1 86 ? 11.719 12.695 -1.209 1 91.56 86 GLU A CA 1
ATOM 681 C C . GLU A 1 86 ? 10.352 12.75 -0.529 1 91.56 86 GLU A C 1
ATOM 683 O O . GLU A 1 86 ? 9.531 11.859 -0.709 1 91.56 86 GLU A O 1
ATOM 688 N N . ILE A 1 87 ? 10.141 13.797 0.266 1 94.19 87 ILE A N 1
ATOM 689 C CA . ILE A 1 87 ? 8.859 13.969 0.946 1 94.19 87 ILE A CA 1
ATOM 690 C C . ILE A 1 87 ? 7.754 14.18 -0.084 1 94.19 87 ILE A C 1
ATOM 692 O O . ILE A 1 87 ? 6.688 13.562 0.011 1 94.19 87 ILE A O 1
ATOM 696 N N . GLU A 1 88 ? 8.039 14.992 -1.036 1 94.81 88 GLU A N 1
ATOM 697 C CA . GLU A 1 88 ? 7.07 15.242 -2.104 1 94.81 88 GLU A CA 1
ATOM 698 C C . GLU A 1 88 ? 6.719 13.945 -2.838 1 94.81 88 GLU A C 1
ATOM 700 O O . GLU A 1 88 ? 5.551 13.695 -3.133 1 94.81 88 GLU A O 1
ATOM 705 N N . GLU A 1 89 ? 7.684 13.141 -3.129 1 91.12 89 GLU A N 1
ATOM 706 C CA . GLU A 1 89 ? 7.465 11.867 -3.805 1 91.12 89 GLU A CA 1
ATOM 707 C C . GLU A 1 89 ? 6.609 10.93 -2.959 1 91.12 89 GLU A C 1
ATOM 709 O O . GLU A 1 89 ? 5.746 10.227 -3.484 1 91.12 89 GLU A O 1
ATOM 714 N N . GLU A 1 90 ? 6.852 10.906 -1.686 1 89.69 90 GLU A N 1
ATOM 715 C CA . GLU A 1 90 ? 6.047 10.094 -0.782 1 89.69 90 GLU A CA 1
ATOM 716 C C . GLU A 1 90 ? 4.594 10.562 -0.765 1 89.69 90 GLU A C 1
ATOM 718 O O . GLU A 1 90 ? 3.674 9.742 -0.814 1 89.69 90 GLU A O 1
ATOM 723 N N . LEU A 1 91 ? 4.41 11.844 -0.71 1 93.5 91 LEU A N 1
ATOM 724 C CA . LEU A 1 91 ? 3.066 12.406 -0.714 1 93.5 91 LEU A CA 1
ATOM 725 C C . LEU A 1 91 ? 2.336 12.062 -2.006 1 93.5 91 LEU A C 1
ATOM 727 O O . LEU A 1 91 ? 1.167 11.664 -1.978 1 93.5 91 LEU A O 1
ATOM 731 N N . GLU A 1 92 ? 3.041 12.18 -3.117 1 90.44 92 GLU A N 1
ATOM 732 C CA . GLU A 1 92 ? 2.463 11.805 -4.402 1 90.44 92 GLU A CA 1
ATOM 733 C C . GLU A 1 92 ? 2.141 10.32 -4.449 1 90.44 92 GLU A C 1
ATOM 735 O O . GLU A 1 92 ? 1.111 9.914 -5 1 90.44 92 GLU A O 1
ATOM 740 N N . GLY A 1 93 ? 3.023 9.57 -3.883 1 87.69 93 GLY A N 1
ATOM 741 C CA . GLY A 1 93 ? 2.791 8.141 -3.793 1 87.69 93 GLY A CA 1
ATOM 742 C C . GLY A 1 93 ? 1.544 7.781 -3.008 1 87.69 93 GLY A C 1
ATOM 743 O O . GLY A 1 93 ? 0.794 6.883 -3.396 1 87.69 93 GLY A O 1
ATOM 744 N N . LEU A 1 94 ? 1.351 8.508 -1.963 1 88.12 94 LEU A N 1
ATOM 745 C CA . LEU A 1 94 ? 0.152 8.281 -1.162 1 88.12 94 LEU A CA 1
ATOM 746 C C . LEU A 1 94 ? -1.106 8.523 -1.989 1 88.12 94 LEU A C 1
ATOM 748 O O . LEU A 1 94 ? -2.096 7.801 -1.844 1 88.12 94 LEU A O 1
ATOM 752 N N . LEU A 1 95 ? -0.976 9.453 -2.873 1 86.5 95 LEU A N 1
ATOM 753 C CA . LEU A 1 95 ? -2.117 9.805 -3.709 1 86.5 95 LEU A CA 1
ATOM 754 C C . LEU A 1 95 ? -2.268 8.828 -4.867 1 86.5 95 LEU A C 1
ATOM 756 O O . LEU A 1 95 ? -3.344 8.727 -5.465 1 86.5 95 LEU A O 1
ATOM 760 N N . GLU A 1 96 ? -1.204 8.047 -5.176 1 83.06 96 GLU A N 1
ATOM 761 C CA . GLU A 1 96 ? -1.2 7.207 -6.367 1 83.06 96 GLU A CA 1
ATOM 762 C C . GLU A 1 96 ? -1.2 5.723 -6 1 83.06 96 GLU A C 1
ATOM 764 O O . GLU A 1 96 ? -0.845 4.875 -6.82 1 83.06 96 GLU A O 1
ATOM 769 N N . GLY A 1 97 ? -1.505 5.461 -4.754 1 80.38 97 GLY A N 1
ATOM 770 C CA . GLY A 1 97 ? -1.731 4.059 -4.441 1 80.38 97 GLY A CA 1
ATOM 771 C C . GLY A 1 97 ? -0.619 3.443 -3.617 1 80.38 97 GLY A C 1
ATOM 772 O O . GLY A 1 97 ? -0.629 2.24 -3.348 1 80.38 97 GLY A O 1
ATOM 773 N N . PHE A 1 98 ? 0.368 4.25 -3.213 1 82.44 98 PHE A N 1
ATOM 774 C CA . PHE A 1 98 ? 1.419 3.725 -2.348 1 82.44 98 PHE A CA 1
ATOM 775 C C . PHE A 1 98 ? 0.904 3.527 -0.927 1 82.44 98 PHE A C 1
ATOM 777 O O . PHE A 1 98 ? -0.067 4.168 -0.519 1 82.44 98 PHE A O 1
ATOM 784 N N . SER A 1 99 ? 1.577 2.568 -0.222 1 85.31 99 SER A N 1
ATOM 785 C CA . SER A 1 99 ? 1.229 2.221 1.151 1 85.31 99 SER A CA 1
ATOM 786 C C . SER A 1 99 ? 1.944 3.123 2.15 1 85.31 99 SER A C 1
ATOM 788 O O . SER A 1 99 ? 3.094 3.512 1.93 1 85.31 99 SER A O 1
ATOM 790 N N . TRP A 1 100 ? 1.227 3.42 3.209 1 86.44 100 TRP A N 1
ATOM 791 C CA . TRP A 1 100 ? 1.818 4.121 4.344 1 86.44 100 TRP A CA 1
ATOM 792 C C . TRP A 1 100 ? 2.836 3.24 5.059 1 86.44 100 TRP A C 1
ATOM 794 O O . TRP A 1 100 ? 3.869 3.727 5.523 1 86.44 100 TRP A O 1
ATOM 804 N N . VAL A 1 101 ? 2.635 1.987 5.082 1 81.19 101 VAL A N 1
ATOM 805 C CA . VAL A 1 101 ? 3.443 1.06 5.863 1 81.19 101 VAL A CA 1
ATOM 806 C C . VAL A 1 101 ? 4.871 1.034 5.324 1 81.19 101 VAL A C 1
ATOM 808 O O . VAL A 1 101 ? 5.828 0.894 6.086 1 81.19 101 VAL A O 1
ATOM 811 N N . TYR A 1 102 ? 4.988 1.298 4.078 1 73 102 TYR A N 1
ATOM 812 C CA . TYR A 1 102 ? 6.316 1.283 3.475 1 73 102 TYR A CA 1
ATOM 813 C C . TYR A 1 102 ? 7.125 2.502 3.904 1 73 102 TYR A C 1
ATOM 815 O O . TYR A 1 102 ? 8.352 2.426 4.039 1 73 102 TYR A O 1
ATOM 823 N N . PHE A 1 103 ? 6.5 3.623 4.07 1 67.62 103 PHE A N 1
ATOM 824 C CA . PHE A 1 103 ? 7.18 4.84 4.496 1 67.62 103 PHE A CA 1
ATOM 825 C C . PHE A 1 103 ? 7.707 4.695 5.918 1 67.62 103 PHE A C 1
ATOM 827 O O . PHE A 1 103 ? 8.844 5.086 6.211 1 67.62 103 PHE A O 1
ATOM 834 N N . ASP A 1 104 ? 6.934 4.141 6.738 1 61.84 104 ASP A N 1
ATOM 835 C CA . ASP A 1 104 ? 7.281 4.043 8.156 1 61.84 104 ASP A CA 1
ATOM 836 C C . ASP A 1 104 ? 8.414 3.045 8.375 1 61.84 104 ASP A C 1
ATOM 838 O O . ASP A 1 104 ? 9.188 3.178 9.32 1 61.84 104 ASP A O 1
ATOM 842 N N . HIS A 1 105 ? 8.734 2.191 7.48 1 54.56 105 HIS A N 1
ATOM 843 C CA . HIS A 1 105 ? 9.75 1.153 7.637 1 54.56 105 HIS A CA 1
ATOM 844 C C . HIS A 1 105 ? 11.078 1.576 7.008 1 54.56 105 HIS A C 1
ATOM 846 O O . HIS A 1 105 ? 12.078 0.87 7.129 1 54.56 105 HIS A O 1
ATOM 852 N N . LYS A 1 106 ? 10.969 2.68 6.387 1 54.5 106 LYS A N 1
ATOM 853 C CA . LYS A 1 106 ? 12.227 3.195 5.859 1 54.5 106 LYS A CA 1
ATOM 854 C C . LYS A 1 106 ? 13.023 3.93 6.938 1 54.5 106 LYS A C 1
ATOM 856 O O . LYS A 1 106 ? 12.438 4.52 7.852 1 54.5 106 LYS A O 1
ATOM 861 N N . MET B 1 1 ? 29.672 29.344 2.283 1 29.3 1 MET B N 1
ATOM 862 C CA . MET B 1 1 ? 28.375 29.703 2.867 1 29.3 1 MET B CA 1
ATOM 863 C C . MET B 1 1 ? 27.422 28.516 2.83 1 29.3 1 MET B C 1
ATOM 865 O O . MET B 1 1 ? 27.125 28 1.758 1 29.3 1 MET B O 1
ATOM 869 N N . GLY B 1 2 ? 27.609 27.484 3.621 1 38.06 2 GLY B N 1
ATOM 870 C CA . GLY B 1 2 ? 27.078 26.141 3.615 1 38.06 2 GLY B CA 1
ATOM 871 C C . GLY B 1 2 ? 25.578 26.078 3.357 1 38.06 2 GLY B C 1
ATOM 872 O O . GLY B 1 2 ? 24.797 26.781 4.016 1 38.06 2 GLY B O 1
ATOM 873 N N . ASN B 1 3 ? 25.078 26.188 2.125 1 39.12 3 ASN B N 1
ATOM 874 C CA . ASN B 1 3 ? 23.656 26.203 1.819 1 39.12 3 ASN B CA 1
ATOM 875 C C . ASN B 1 3 ? 22.844 25.469 2.877 1 39.12 3 ASN B C 1
ATOM 877 O O . ASN B 1 3 ? 22.906 24.234 2.965 1 39.12 3 ASN B O 1
ATOM 881 N N . SER B 1 4 ? 22.859 25.828 4.152 1 44.34 4 SER B N 1
ATOM 882 C CA . SER B 1 4 ? 22.219 25.297 5.352 1 44.34 4 SER B CA 1
ATOM 883 C C . SER B 1 4 ? 20.812 24.781 5.047 1 44.34 4 SER B C 1
ATOM 885 O O . SER B 1 4 ? 19.906 25.578 4.793 1 44.34 4 SER B O 1
ATOM 887 N N . SER B 1 5 ? 20.547 23.828 4.152 1 52.91 5 SER B N 1
ATOM 888 C CA . SER B 1 5 ? 19.266 23.203 3.838 1 52.91 5 SER 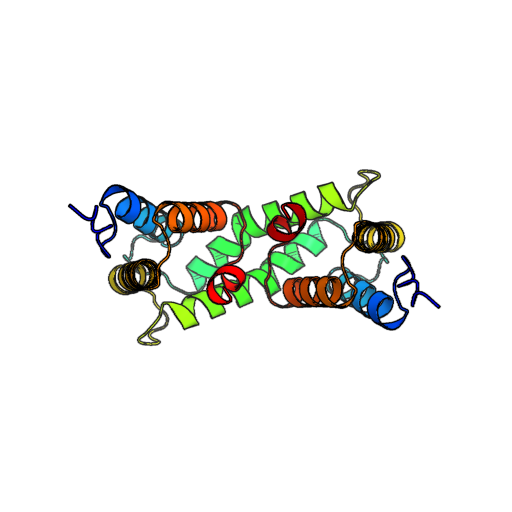B CA 1
ATOM 889 C C . SER B 1 5 ? 18.328 23.234 5.039 1 52.91 5 SER B C 1
ATOM 891 O O . SER B 1 5 ? 18.672 22.734 6.113 1 52.91 5 SER B O 1
ATOM 893 N N . SER B 1 6 ? 17.578 24.375 5.32 1 65.38 6 SER B N 1
ATOM 894 C CA . SER B 1 6 ? 16.672 24.641 6.43 1 65.38 6 SER B CA 1
ATOM 895 C C . SER B 1 6 ? 15.891 23.391 6.824 1 65.38 6 SER B C 1
ATOM 897 O O . SER B 1 6 ? 15.508 22.594 5.961 1 65.38 6 SER B O 1
ATOM 899 N N . ASN B 1 7 ? 16.172 22.844 7.996 1 81.81 7 ASN B N 1
ATOM 900 C CA . ASN B 1 7 ? 15.445 21.734 8.609 1 81.81 7 ASN B CA 1
ATOM 901 C C . ASN B 1 7 ? 13.945 22 8.664 1 81.81 7 ASN B C 1
ATOM 903 O O . ASN B 1 7 ? 13.188 21.188 9.188 1 81.81 7 ASN B O 1
ATOM 907 N N . GLN B 1 8 ? 13.672 23.172 7.988 1 88.62 8 GLN B N 1
ATOM 908 C CA . GLN B 1 8 ? 12.25 23.531 7.977 1 88.62 8 GLN B CA 1
ATOM 909 C C . GLN B 1 8 ? 11.617 23.219 6.621 1 88.62 8 GLN B C 1
ATOM 911 O O . GLN B 1 8 ? 12.273 23.359 5.586 1 88.62 8 GLN B O 1
ATOM 916 N N . LEU B 1 9 ? 10.312 22.859 6.602 1 94.88 9 LEU B N 1
ATOM 917 C CA . LEU B 1 9 ? 9.555 22.641 5.375 1 94.88 9 LEU B CA 1
ATOM 918 C C . LEU B 1 9 ? 9.367 23.938 4.605 1 94.88 9 LEU B C 1
ATOM 920 O O . LEU B 1 9 ? 9.078 24.984 5.195 1 94.88 9 LEU B O 1
ATOM 924 N N . SER B 1 10 ? 9.633 23.906 3.301 1 95.62 10 SER B N 1
ATOM 925 C CA . SER B 1 10 ? 9.273 25.062 2.482 1 95.62 10 SER B CA 1
ATOM 926 C C . SER B 1 10 ? 7.766 25.266 2.449 1 95.62 10 SER B C 1
ATOM 928 O O . SER B 1 10 ? 7 24.328 2.666 1 95.62 10 SER B O 1
ATOM 930 N N . PRO B 1 11 ? 7.348 26.516 2.182 1 95.94 11 PRO B N 1
ATOM 931 C CA . PRO B 1 11 ? 5.91 26.766 2.072 1 95.94 11 PRO B CA 1
ATOM 932 C C . PRO B 1 11 ? 5.238 25.922 0.993 1 95.94 11 PRO B C 1
ATOM 934 O O . PRO B 1 11 ? 4.094 25.5 1.16 1 95.94 11 PRO B O 1
ATOM 937 N N . GLU B 1 12 ? 5.906 25.734 -0.101 1 96.62 12 GLU B N 1
ATOM 938 C CA . GLU B 1 12 ? 5.359 24.906 -1.182 1 96.62 12 GLU B CA 1
ATOM 939 C C . GLU B 1 12 ? 5.113 23.484 -0.721 1 96.62 12 GLU B C 1
ATOM 941 O O . GLU B 1 12 ? 4.051 22.906 -0.981 1 96.62 12 GLU B O 1
ATOM 946 N N . LEU B 1 13 ? 6.043 22.906 -0.065 1 96.81 13 LEU B N 1
ATOM 947 C CA . LEU B 1 13 ? 5.898 21.531 0.422 1 96.81 13 LEU B CA 1
ATOM 948 C C . LEU B 1 13 ? 4.836 21.453 1.511 1 96.81 13 LEU B C 1
ATOM 950 O O . LEU B 1 13 ? 4.039 20.516 1.541 1 96.81 13 LEU B O 1
ATOM 954 N N . ALA B 1 14 ? 4.777 22.422 2.398 1 97.5 14 ALA B N 1
ATOM 955 C CA . ALA B 1 14 ? 3.754 22.469 3.441 1 97.5 14 ALA B CA 1
ATOM 956 C C . ALA B 1 14 ? 2.354 22.469 2.836 1 97.5 14 ALA B C 1
ATOM 958 O O . ALA B 1 14 ? 1.454 21.797 3.352 1 97.5 14 ALA B O 1
ATOM 959 N N . ASN B 1 15 ? 2.209 23.188 1.773 1 97.62 15 ASN B N 1
ATOM 960 C CA . ASN B 1 15 ? 0.924 23.234 1.084 1 97.62 15 ASN B CA 1
ATOM 961 C C . ASN B 1 15 ? 0.559 21.859 0.503 1 97.62 15 ASN B C 1
ATOM 963 O O . ASN B 1 15 ? -0.604 21.453 0.544 1 97.62 15 ASN B O 1
ATOM 967 N N . LYS B 1 16 ? 1.512 21.188 -0.068 1 97.31 16 LYS B N 1
ATOM 968 C CA . LYS B 1 16 ? 1.269 19.844 -0.606 1 97.31 16 LYS B CA 1
ATOM 969 C C . LYS B 1 16 ? 0.91 18.875 0.504 1 97.31 16 LYS B C 1
ATOM 971 O O . LYS B 1 16 ? 0.021 18.031 0.336 1 97.31 16 LYS B O 1
ATOM 976 N N . ILE B 1 17 ? 1.603 19.031 1.576 1 97.75 17 ILE B N 1
ATOM 977 C CA . ILE B 1 17 ? 1.347 18.172 2.736 1 97.75 17 ILE B CA 1
ATOM 978 C C . ILE B 1 17 ? -0.093 18.375 3.207 1 97.75 17 ILE B C 1
ATOM 980 O O . ILE B 1 17 ? -0.829 17.391 3.385 1 97.75 17 ILE B O 1
ATOM 984 N N . MET B 1 18 ? -0.525 19.578 3.342 1 97.62 18 MET B N 1
ATOM 985 C CA . MET B 1 18 ? -1.882 19.859 3.797 1 97.62 18 MET B CA 1
ATOM 986 C C . MET B 1 18 ? -2.904 19.484 2.732 1 97.62 18 MET B C 1
ATOM 988 O O . MET B 1 18 ? -4.055 19.172 3.055 1 97.62 18 MET B O 1
ATOM 992 N N . GLY B 1 19 ? -2.443 19.531 1.491 1 96.5 19 GLY B N 1
ATOM 993 C CA . GLY B 1 19 ? -3.309 19.062 0.423 1 96.5 19 GLY B CA 1
ATOM 994 C C . GLY B 1 19 ? -3.717 17.609 0.587 1 96.5 19 GLY B C 1
ATOM 995 O O . GLY B 1 19 ? -4.879 17.266 0.38 1 96.5 19 GLY B O 1
ATOM 996 N N . VAL B 1 20 ? -2.768 16.781 0.953 1 95.62 20 VAL B N 1
ATOM 997 C CA . VAL B 1 20 ? -3.053 15.359 1.171 1 95.62 20 VAL B CA 1
ATOM 998 C C . VAL B 1 20 ? -3.975 15.195 2.377 1 95.62 20 VAL B C 1
ATOM 1000 O O . VAL B 1 20 ? -4.922 14.406 2.342 1 95.62 20 VAL B O 1
ATOM 1003 N N . PHE B 1 21 ? -3.711 16.031 3.42 1 97.5 21 PHE B N 1
ATOM 1004 C CA . PHE B 1 21 ? -4.57 16.031 4.598 1 97.5 21 PHE B CA 1
ATOM 1005 C C . PHE B 1 21 ? -6.02 16.297 4.215 1 97.5 21 PHE B C 1
ATOM 1007 O O . PHE B 1 21 ? -6.926 15.586 4.641 1 97.5 21 PHE B O 1
ATOM 1014 N N . ARG B 1 22 ? -6.223 17.219 3.396 1 96.25 22 ARG B N 1
ATOM 1015 C CA . ARG B 1 22 ? -7.559 17.672 3.016 1 96.25 22 ARG B CA 1
ATOM 1016 C C . ARG B 1 22 ? -8.242 16.641 2.123 1 96.25 22 ARG B C 1
ATOM 1018 O O . ARG B 1 22 ? -9.477 16.562 2.082 1 96.25 22 ARG B O 1
ATOM 1025 N N . LYS B 1 23 ? -7.453 15.883 1.391 1 94.25 23 LYS B N 1
ATOM 1026 C CA . LYS B 1 23 ? -8.031 14.82 0.572 1 94.25 23 LYS B CA 1
ATOM 1027 C C . LYS B 1 23 ? -8.609 13.711 1.443 1 94.25 23 LYS B C 1
ATOM 1029 O O . LYS B 1 23 ? -9.57 13.039 1.052 1 94.25 23 LYS B O 1
ATOM 1034 N N . ILE B 1 24 ? -8.008 13.562 2.594 1 95 24 ILE B N 1
ATOM 1035 C CA . ILE B 1 24 ? -8.469 12.523 3.51 1 95 24 ILE B CA 1
ATOM 1036 C C . ILE B 1 24 ? -9.625 13.062 4.352 1 95 24 ILE B C 1
ATOM 1038 O O . ILE B 1 24 ? -10.625 12.375 4.551 1 95 24 ILE B O 1
ATOM 1042 N N . ASP B 1 25 ? -9.43 14.312 4.801 1 96.75 25 ASP B N 1
ATOM 1043 C CA . ASP B 1 25 ? -10.461 14.992 5.586 1 96.75 25 ASP B CA 1
ATOM 1044 C C . ASP B 1 25 ? -11.648 15.383 4.711 1 96.75 25 ASP B C 1
ATOM 1046 O O . ASP B 1 25 ? -11.742 16.516 4.254 1 96.75 25 ASP B O 1
ATOM 1050 N N . THR B 1 26 ? -12.656 14.531 4.598 1 93.62 26 THR B N 1
ATOM 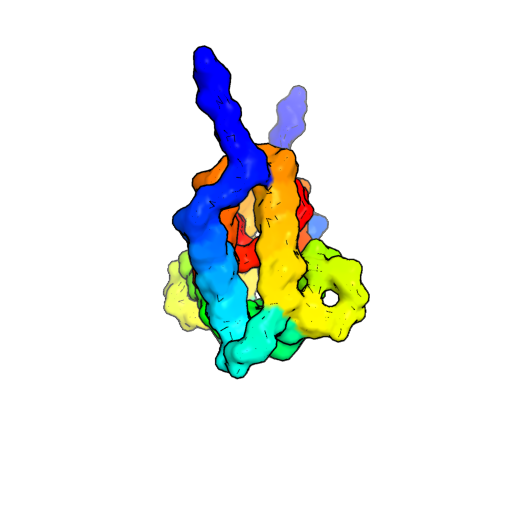1051 C CA . THR B 1 26 ? -13.711 14.727 3.611 1 93.62 26 THR B CA 1
ATOM 1052 C C . THR B 1 26 ? -14.852 15.562 4.195 1 93.62 26 THR B C 1
ATOM 1054 O O . THR B 1 26 ? -15.68 16.094 3.455 1 93.62 26 THR B O 1
ATOM 1057 N N . ASP B 1 27 ? -14.914 15.727 5.477 1 93.81 27 ASP B N 1
ATOM 1058 C CA . ASP B 1 27 ? -16.031 16.469 6.043 1 93.81 27 ASP B CA 1
ATOM 1059 C C . ASP B 1 27 ? -15.609 17.875 6.469 1 93.81 27 ASP B C 1
ATOM 1061 O O . ASP B 1 27 ? -16.406 18.625 7.02 1 93.81 27 ASP B O 1
ATOM 1065 N N . GLY B 1 28 ? -14.344 18.25 6.387 1 92.31 28 GLY B N 1
ATOM 1066 C CA . GLY B 1 28 ? -13.836 19.594 6.652 1 92.31 28 GLY B CA 1
ATOM 1067 C C . GLY B 1 28 ? -13.75 19.906 8.133 1 92.31 28 GLY B C 1
ATOM 1068 O O . GLY B 1 28 ? -13.828 21.078 8.523 1 92.31 28 GLY B O 1
ATOM 1069 N N . SER B 1 29 ? -13.602 18.938 8.992 1 94.44 29 SER B N 1
ATOM 1070 C CA . SER B 1 29 ? -13.57 19.109 10.445 1 94.44 29 SER B CA 1
ATOM 1071 C C . SER B 1 29 ? -12.203 19.594 10.906 1 94.44 29 SER B C 1
ATOM 1073 O O . SER B 1 29 ? -12.008 19.875 12.094 1 94.44 29 SER B O 1
ATOM 1075 N N . LYS B 1 30 ? -11.211 19.578 9.969 1 94.25 30 LYS B N 1
ATOM 1076 C CA . LYS B 1 30 ? -9.82 19.906 10.25 1 94.25 30 LYS B CA 1
ATOM 1077 C C . LYS B 1 30 ? -9.125 18.781 11.016 1 94.25 30 LYS B C 1
ATOM 1079 O O . LYS B 1 30 ? -8.086 19 11.641 1 94.25 30 LYS B O 1
ATOM 1084 N N . CYS B 1 31 ? -9.781 17.641 11.148 1 96.25 31 CYS B N 1
ATOM 1085 C CA . CYS B 1 31 ? -9.18 16.406 11.633 1 96.25 31 CYS B CA 1
ATOM 1086 C C . CYS B 1 31 ? -9.492 15.242 10.695 1 96.25 31 CYS B C 1
ATOM 1088 O O . CYS B 1 31 ? -10.469 15.297 9.945 1 96.25 31 CYS B O 1
ATOM 1090 N N . ILE B 1 32 ? -8.633 14.305 10.695 1 97.56 32 ILE B N 1
ATOM 1091 C CA . ILE B 1 32 ? -8.867 13.039 10 1 97.56 32 ILE B CA 1
ATOM 1092 C C . ILE B 1 32 ? -9.211 11.945 11.016 1 97.56 32 ILE B C 1
ATOM 1094 O O . ILE B 1 32 ? -8.539 11.812 12.039 1 97.56 32 ILE B O 1
ATOM 1098 N N . ASP B 1 33 ? -10.32 11.273 10.812 1 97.69 33 ASP B N 1
ATOM 1099 C CA . ASP B 1 33 ? -10.633 10.125 11.656 1 97.69 33 ASP B CA 1
ATOM 1100 C C . ASP B 1 33 ? -10.414 8.82 10.898 1 97.69 33 ASP B C 1
ATOM 1102 O O . ASP B 1 33 ? -10.031 8.828 9.727 1 97.69 33 ASP B O 1
ATOM 1106 N N . LYS B 1 34 ? -10.602 7.695 11.617 1 96.44 34 LYS B N 1
ATOM 1107 C CA . LYS B 1 34 ? -10.281 6.391 11.047 1 96.44 34 LYS B CA 1
ATOM 1108 C C . LYS B 1 34 ? -11.211 6.051 9.883 1 96.44 34 LYS B C 1
ATOM 1110 O O . LYS B 1 34 ? -10.797 5.418 8.914 1 96.44 34 LYS B O 1
ATOM 1115 N N . GLU B 1 35 ? -12.469 6.5 9.992 1 96 35 GLU B N 1
ATOM 1116 C CA . GLU B 1 35 ? -13.422 6.223 8.922 1 96 35 GLU B CA 1
ATOM 1117 C C . GLU B 1 35 ? -13.016 6.93 7.629 1 96 35 GLU B C 1
ATOM 1119 O O . GLU B 1 35 ? -13.062 6.332 6.551 1 96 35 GLU B O 1
ATOM 1124 N N . GLU B 1 36 ? -12.641 8.133 7.707 1 95.88 36 GLU B N 1
ATOM 1125 C CA . GLU B 1 36 ? -12.203 8.891 6.543 1 95.88 36 GLU B CA 1
ATOM 1126 C C . GLU B 1 36 ? -10.93 8.297 5.941 1 95.88 36 GLU B C 1
ATOM 1128 O O . GLU B 1 36 ? -10.789 8.234 4.719 1 95.88 36 GLU B O 1
ATOM 1133 N N . THR B 1 37 ? -10.031 7.887 6.816 1 94.94 37 THR B N 1
ATOM 1134 C CA . THR B 1 37 ? -8.781 7.297 6.359 1 94.94 37 THR B CA 1
ATOM 1135 C C . THR B 1 37 ? -9.031 5.977 5.637 1 94.94 37 THR B C 1
ATOM 1137 O O . THR B 1 37 ? -8.453 5.719 4.578 1 94.94 37 THR B O 1
ATOM 1140 N N . LEU B 1 38 ? -9.93 5.176 6.203 1 94.25 38 LEU B N 1
ATOM 1141 C CA . LEU B 1 38 ? -10.305 3.912 5.574 1 94.25 38 LEU B CA 1
ATOM 1142 C C . LEU B 1 38 ? -10.867 4.148 4.18 1 94.25 38 LEU B C 1
ATOM 1144 O O . LEU B 1 38 ? -10.508 3.447 3.23 1 94.25 38 LEU B O 1
ATOM 1148 N N . LYS B 1 39 ? -11.734 5.148 4.113 1 92.94 39 LYS B N 1
ATOM 1149 C CA . LYS B 1 39 ? -12.344 5.477 2.826 1 92.94 39 LYS B CA 1
ATOM 1150 C C . LYS B 1 39 ? -11.289 5.895 1.808 1 92.94 39 LYS B C 1
ATOM 1152 O O . LYS B 1 39 ? -11.383 5.543 0.629 1 92.94 39 LYS B O 1
ATOM 1157 N N . PHE B 1 40 ? -10.359 6.676 2.273 1 91.25 40 PHE B N 1
ATOM 1158 C CA . PHE B 1 40 ? -9.258 7.121 1.425 1 91.25 40 PHE B CA 1
ATOM 1159 C C . PHE B 1 40 ? -8.531 5.93 0.808 1 91.25 40 PHE B C 1
ATOM 1161 O O . PHE B 1 40 ? -8.336 5.879 -0.407 1 91.25 40 PHE B O 1
ATOM 1168 N N . TRP B 1 41 ? -8.258 4.816 1.514 1 90.5 41 TRP B N 1
ATOM 1169 C CA . TRP B 1 41 ? -7.516 3.648 1.051 1 90.5 41 TRP B CA 1
ATOM 1170 C C . TRP B 1 41 ? -8.398 2.744 0.202 1 90.5 41 TRP B C 1
ATOM 1172 O O . TRP B 1 41 ? -7.934 2.133 -0.762 1 90.5 41 TRP B O 1
ATOM 1182 N N . LYS B 1 42 ? -9.68 2.676 0.585 1 91.19 42 LYS B N 1
ATOM 1183 C CA . LYS B 1 42 ? -10.602 1.786 -0.113 1 91.19 42 LYS B CA 1
ATOM 1184 C C . LYS B 1 42 ? -10.93 2.316 -1.507 1 91.19 42 LYS B C 1
ATOM 1186 O O . LYS B 1 42 ? -11.273 1.545 -2.404 1 91.19 42 LYS B O 1
ATOM 1191 N N . SER B 1 43 ? -10.82 3.5 -1.61 1 84.94 43 SER B N 1
ATOM 1192 C CA . SER B 1 43 ? -11.18 4.133 -2.873 1 84.94 43 SER B CA 1
ATOM 1193 C C . SER B 1 43 ? -10.133 3.873 -3.945 1 84.94 43 SER B C 1
ATOM 1195 O O . SER B 1 43 ? -9.734 2.729 -4.164 1 84.94 43 SER B O 1
ATOM 1197 N N . ASN B 1 44 ? -9.539 4.758 -4.523 1 81.19 44 ASN B N 1
ATOM 1198 C CA . ASN B 1 44 ? -8.664 4.75 -5.695 1 81.19 44 ASN B CA 1
ATOM 1199 C C . ASN B 1 44 ? -7.465 3.832 -5.496 1 81.19 44 ASN B C 1
ATOM 1201 O O . ASN B 1 44 ? -7.023 3.168 -6.434 1 81.19 44 ASN B O 1
ATOM 1205 N N . TYR B 1 45 ? -7.133 3.533 -4.215 1 83.94 45 TYR B N 1
ATOM 1206 C CA . TYR B 1 45 ? -5.926 2.75 -3.975 1 83.94 45 TYR B CA 1
ATOM 1207 C C . TYR B 1 45 ? -6.172 1.271 -4.242 1 83.94 45 TYR B C 1
ATOM 1209 O O . TYR B 1 45 ? -5.34 0.596 -4.852 1 83.94 45 TYR B O 1
ATOM 1217 N N . ALA B 1 46 ? -7.355 0.839 -3.721 1 89.69 46 ALA B N 1
ATOM 1218 C CA . ALA B 1 46 ? -7.719 -0.549 -3.992 1 89.69 46 ALA B CA 1
ATOM 1219 C C . ALA B 1 46 ? -7.789 -0.813 -5.492 1 89.69 46 ALA B C 1
ATOM 1221 O O . ALA B 1 46 ? -7.281 -1.828 -5.977 1 89.69 46 ALA B O 1
ATOM 1222 N N . LYS B 1 47 ? -8.281 0.157 -6.168 1 89.75 47 LYS B N 1
ATOM 1223 C CA . LYS B 1 47 ? -8.445 0.012 -7.613 1 89.75 47 LYS B CA 1
ATOM 1224 C C . LYS B 1 47 ? -7.094 0.032 -8.32 1 89.75 47 LYS B C 1
ATOM 1226 O O . LYS B 1 47 ? -6.832 -0.798 -9.195 1 89.75 47 LYS B O 1
ATOM 1231 N N . VAL B 1 48 ? -6.25 0.949 -7.965 1 90.25 48 VAL B N 1
ATOM 1232 C CA . VAL B 1 48 ? -4.953 1.115 -8.609 1 90.25 48 VAL B CA 1
ATOM 1233 C C . VAL B 1 48 ? -4.109 -0.143 -8.406 1 90.25 48 VAL B C 1
ATOM 1235 O O . VAL B 1 48 ? -3.512 -0.655 -9.352 1 90.25 48 VAL B O 1
ATOM 1238 N N . ASN B 1 49 ? -4.094 -0.64 -7.152 1 92.06 49 ASN B N 1
ATOM 1239 C CA . ASN B 1 49 ? -3.299 -1.831 -6.879 1 92.06 49 ASN B CA 1
ATOM 1240 C C . ASN B 1 49 ? -3.852 -3.057 -7.602 1 92.06 49 ASN B C 1
ATOM 1242 O O . ASN B 1 49 ? -3.09 -3.895 -8.086 1 92.06 49 ASN B O 1
ATOM 1246 N N . THR B 1 50 ? -5.207 -3.146 -7.688 1 93.75 50 THR B N 1
ATOM 1247 C CA . THR B 1 50 ? -5.824 -4.227 -8.445 1 93.75 50 THR B CA 1
ATOM 1248 C C . THR B 1 50 ? -5.43 -4.152 -9.914 1 93.75 50 THR B C 1
ATOM 1250 O O . THR B 1 50 ? -4.988 -5.148 -10.492 1 93.75 50 THR B O 1
ATOM 1253 N N . ASP B 1 51 ? -5.52 -2.975 -10.484 1 93.19 51 ASP B N 1
ATOM 1254 C CA . ASP B 1 51 ? -5.215 -2.801 -11.898 1 93.19 51 ASP B CA 1
ATOM 1255 C C . ASP B 1 51 ? -3.756 -3.139 -12.195 1 93.19 51 ASP B C 1
ATOM 1257 O O . ASP B 1 51 ? -3.457 -3.822 -13.18 1 93.19 51 ASP B O 1
ATOM 1261 N N . GLU B 1 52 ? -2.854 -2.656 -11.352 1 91.56 52 GLU B N 1
ATOM 1262 C CA . GLU B 1 52 ? -1.43 -2.902 -11.562 1 91.56 52 GLU B CA 1
ATOM 1263 C C . GLU B 1 52 ? -1.1 -4.387 -11.414 1 91.56 52 GLU B C 1
ATOM 1265 O O . GLU B 1 52 ? -0.272 -4.918 -12.156 1 91.56 52 GLU B O 1
ATOM 1270 N N . LEU B 1 53 ? -1.742 -5.09 -10.477 1 95 53 LEU B N 1
ATOM 1271 C CA . LEU B 1 53 ? -1.547 -6.523 -10.297 1 95 53 LEU B CA 1
ATOM 1272 C C . LEU B 1 53 ? -1.971 -7.289 -11.547 1 95 53 LEU B C 1
ATOM 1274 O O . LEU B 1 53 ? -1.231 -8.148 -12.039 1 95 53 LEU B O 1
ATOM 1278 N N . PHE B 1 54 ? -3.105 -6.945 -12.086 1 96.5 54 PHE B N 1
ATOM 1279 C CA . PHE B 1 54 ? -3.623 -7.645 -13.258 1 96.5 54 PHE B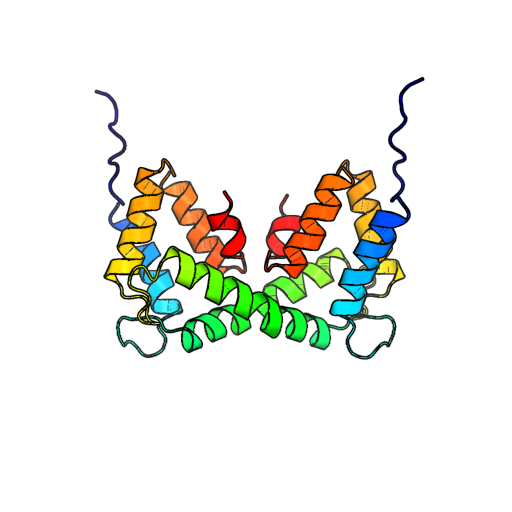 CA 1
ATOM 1280 C C . PHE B 1 54 ? -2.789 -7.328 -14.492 1 96.5 54 PHE B C 1
ATOM 1282 O O . PHE B 1 54 ? -2.596 -8.188 -15.352 1 96.5 54 PHE B O 1
ATOM 1289 N N . LYS B 1 55 ? -2.34 -6.113 -14.555 1 94.88 55 LYS B N 1
ATOM 1290 C CA . LYS B 1 55 ? -1.458 -5.734 -15.648 1 94.88 55 LYS B CA 1
ATOM 1291 C C . LYS B 1 55 ? -0.196 -6.594 -15.664 1 94.88 55 LYS B C 1
ATOM 1293 O O . LYS B 1 55 ? 0.281 -6.992 -16.734 1 94.88 55 LYS B O 1
ATOM 1298 N N . ALA B 1 56 ? 0.326 -6.938 -14.523 1 94.5 56 ALA B N 1
ATOM 1299 C CA . ALA B 1 56 ? 1.596 -7.648 -14.406 1 94.5 56 ALA B CA 1
ATOM 1300 C C . ALA B 1 56 ? 1.391 -9.156 -14.516 1 94.5 56 ALA B C 1
ATOM 1302 O O . ALA B 1 56 ? 2.219 -9.859 -15.094 1 94.5 56 ALA B O 1
ATOM 1303 N N . VAL B 1 57 ? 0.245 -9.672 -13.992 1 97.06 57 VAL B N 1
ATOM 1304 C CA . VAL B 1 57 ? 0.177 -11.102 -13.727 1 97.06 57 VAL B CA 1
ATOM 1305 C C . VAL B 1 57 ? -0.821 -11.758 -14.68 1 97.06 57 VAL B C 1
ATOM 1307 O O . VAL B 1 57 ? -0.652 -12.922 -15.062 1 97.06 57 VAL B O 1
ATOM 1310 N N . ASP B 1 58 ? -1.879 -10.992 -15.023 1 97.69 58 ASP B N 1
ATOM 1311 C CA . ASP B 1 58 ? -2.883 -11.508 -15.953 1 97.69 58 ASP B CA 1
ATOM 1312 C C . ASP B 1 58 ? -2.4 -11.414 -17.391 1 97.69 58 ASP B C 1
ATOM 1314 O O . ASP B 1 58 ? -2.879 -10.57 -18.156 1 97.69 58 ASP B O 1
ATOM 1318 N N . VAL B 1 59 ? -1.591 -12.344 -17.859 1 96.19 59 VAL B N 1
ATOM 1319 C CA . VAL B 1 59 ? -0.823 -12.234 -19.094 1 96.19 59 VAL B CA 1
ATOM 1320 C C . VAL B 1 59 ? -1.739 -12.469 -20.297 1 96.19 59 VAL B C 1
ATOM 1322 O O . VAL B 1 59 ? -1.446 -12.016 -21.406 1 96.19 59 VAL B O 1
ATOM 1325 N N . ASP B 1 60 ? -2.85 -13.188 -20.094 1 97.19 60 ASP B N 1
ATOM 1326 C CA . ASP B 1 60 ? -3.721 -13.445 -21.234 1 97.19 60 ASP B CA 1
ATOM 1327 C C . ASP B 1 60 ? -4.871 -12.445 -21.297 1 97.19 60 ASP B C 1
ATOM 1329 O O . ASP B 1 60 ? -5.727 -12.523 -22.172 1 97.19 60 ASP B O 1
ATOM 1333 N N . ASN B 1 61 ? -4.969 -11.547 -20.281 1 96.75 61 ASN B N 1
ATOM 1334 C CA . ASN B 1 61 ? -5.961 -10.484 -20.203 1 96.75 61 ASN B CA 1
ATOM 1335 C C . ASN B 1 61 ? -7.379 -11.039 -20.156 1 96.75 61 ASN B C 1
ATOM 1337 O O . ASN B 1 61 ? -8.297 -10.469 -20.75 1 96.75 61 ASN B O 1
ATOM 1341 N N . SER B 1 62 ? -7.602 -12.188 -19.5 1 97.31 62 SER B N 1
ATOM 1342 C CA . SER B 1 62 ? -8.906 -12.828 -19.375 1 97.31 62 SER B CA 1
ATOM 1343 C C . SER B 1 62 ? -9.75 -12.172 -18.297 1 97.31 62 SER B C 1
ATOM 1345 O O . SER B 1 62 ? -10.961 -12.406 -18.219 1 97.31 62 SER B O 1
ATOM 1347 N N . GLY B 1 63 ? -9.133 -11.414 -17.469 1 96.94 63 GLY B N 1
ATOM 1348 C CA . GLY B 1 63 ? -9.82 -10.836 -16.328 1 96.94 63 GLY B CA 1
ATOM 1349 C C . GLY B 1 63 ? -9.758 -11.711 -15.094 1 96.94 63 GLY B C 1
ATOM 1350 O O . GLY B 1 63 ? -10.383 -11.391 -14.078 1 96.94 63 GLY B O 1
ATOM 1351 N N . THR B 1 64 ? -9.039 -12.812 -15.25 1 97.69 64 THR B N 1
ATOM 1352 C CA . THR B 1 64 ? -8.773 -13.703 -14.125 1 97.69 64 THR B CA 1
ATOM 1353 C C . THR B 1 64 ? -7.305 -14.125 -14.102 1 97.69 64 THR B C 1
ATOM 1355 O O . THR B 1 64 ? -6.652 -14.164 -15.148 1 97.69 64 THR B O 1
ATOM 1358 N N . ILE B 1 65 ? -6.754 -14.258 -12.867 1 98.12 65 ILE B N 1
ATOM 1359 C CA . ILE B 1 65 ? -5.398 -14.766 -12.68 1 98.12 65 ILE B CA 1
ATOM 1360 C C . ILE B 1 65 ? -5.453 -16.219 -12.203 1 98.12 65 ILE B C 1
ATOM 1362 O O . ILE B 1 65 ? -5.988 -16.5 -11.133 1 98.12 65 ILE B O 1
ATOM 1366 N N . THR B 1 66 ? -4.992 -17.078 -13.055 1 98.25 66 THR B N 1
ATOM 1367 C CA . THR B 1 66 ? -4.957 -18.5 -12.688 1 98.25 66 THR B CA 1
ATOM 1368 C C . THR B 1 66 ? -3.783 -18.781 -11.758 1 98.25 66 THR B C 1
ATOM 1370 O O . THR B 1 66 ? -2.863 -17.969 -11.641 1 98.25 66 THR B O 1
ATOM 1373 N N . GLU B 1 67 ? -3.785 -19.969 -11.086 1 97.69 67 GLU B N 1
ATOM 1374 C CA . GLU B 1 67 ? -2.664 -20.406 -10.25 1 97.69 67 GLU B CA 1
ATOM 1375 C C . GLU B 1 67 ? -1.372 -20.469 -11.062 1 97.69 67 GLU B C 1
ATOM 1377 O O . GLU B 1 67 ? -0.305 -20.094 -10.562 1 97.69 67 GLU B O 1
ATOM 1382 N N . ASP B 1 68 ? -1.553 -20.859 -12.305 1 97.81 68 ASP B N 1
ATOM 1383 C CA . ASP B 1 68 ? -0.382 -20.969 -13.172 1 97.81 68 ASP B CA 1
ATOM 1384 C C . ASP B 1 68 ? 0.212 -19.609 -13.477 1 97.81 68 ASP B C 1
ATOM 1386 O O . ASP B 1 68 ? 1.431 -19.422 -13.43 1 97.81 68 ASP B O 1
ATOM 1390 N N . GLU B 1 69 ? -0.62 -18.672 -13.844 1 97.88 69 GLU B N 1
ATOM 1391 C CA . GLU B 1 69 ? -0.157 -17.312 -14.117 1 97.88 69 GLU B CA 1
ATOM 1392 C C . GLU B 1 69 ? 0.516 -16.703 -12.898 1 97.88 69 GLU B C 1
ATOM 1394 O O . GLU B 1 69 ? 1.541 -16.031 -13.016 1 97.88 69 GLU B O 1
ATOM 1399 N N . TRP B 1 70 ? -0.064 -16.922 -11.727 1 98.06 70 TRP B N 1
ATOM 1400 C CA . TRP B 1 70 ? 0.485 -16.422 -10.469 1 98.06 70 TRP B CA 1
ATOM 1401 C C . TRP B 1 70 ? 1.875 -17 -10.219 1 98.06 70 TRP B C 1
ATOM 1403 O O . TRP B 1 70 ? 2.826 -16.266 -9.969 1 98.06 70 TRP B O 1
ATOM 1413 N N . MET B 1 71 ? 1.979 -18.312 -10.414 1 97.31 71 MET B N 1
ATOM 1414 C CA . MET B 1 71 ? 3.25 -19 -10.172 1 97.31 71 MET B CA 1
ATOM 1415 C C . MET B 1 71 ? 4.297 -18.562 -11.195 1 97.31 71 MET B C 1
ATOM 1417 O O . MET B 1 71 ? 5.461 -18.375 -10.852 1 97.31 71 MET B O 1
ATOM 1421 N N . GLU B 1 72 ? 3.895 -18.406 -12.383 1 96.81 72 GLU B N 1
ATOM 1422 C CA . GLU B 1 72 ? 4.816 -17.984 -13.438 1 96.81 72 GLU B CA 1
ATOM 1423 C C . GLU B 1 72 ? 5.387 -16.594 -13.156 1 96.81 72 GLU B C 1
ATOM 1425 O O . GLU B 1 72 ? 6.562 -16.344 -13.43 1 96.81 72 GLU B O 1
ATOM 1430 N N . PHE B 1 73 ? 4.594 -15.695 -12.656 1 97.06 73 PHE B N 1
ATOM 1431 C CA . PHE B 1 73 ? 5.062 -14.359 -12.312 1 97.06 73 PHE B CA 1
ATOM 1432 C C . PHE B 1 73 ? 6.199 -14.422 -11.297 1 97.06 73 PHE B C 1
ATOM 1434 O O . PHE B 1 73 ? 7.254 -13.82 -11.5 1 97.06 73 PHE B O 1
ATOM 1441 N N . TRP B 1 74 ? 6 -15.18 -10.305 1 96.56 74 TRP B N 1
ATOM 1442 C CA . TRP B 1 74 ? 6.98 -15.219 -9.227 1 96.56 74 TRP B CA 1
ATOM 1443 C C . TRP B 1 74 ? 8.227 -15.992 -9.648 1 96.56 74 TRP B C 1
ATOM 1445 O O . TRP B 1 74 ? 9.336 -15.68 -9.219 1 96.56 74 TRP B O 1
ATOM 1455 N N . ASN B 1 75 ? 8.023 -16.969 -10.539 1 96.38 75 ASN B N 1
ATOM 1456 C CA . ASN B 1 75 ? 9.188 -17.609 -11.148 1 96.38 75 ASN B CA 1
ATOM 1457 C C . ASN B 1 75 ? 10.023 -16.625 -11.945 1 96.38 75 ASN B C 1
ATOM 1459 O O . ASN B 1 75 ? 11.258 -16.656 -11.898 1 96.38 75 ASN B O 1
ATOM 1463 N N . SER B 1 76 ? 9.336 -15.75 -12.609 1 95.19 76 SER B N 1
ATOM 1464 C CA . SER B 1 76 ? 10.023 -14.727 -13.383 1 95.19 76 SER B CA 1
ATOM 1465 C C . SER B 1 76 ? 10.773 -13.758 -12.477 1 95.19 76 SER B C 1
ATOM 1467 O O . SER B 1 76 ? 11.867 -13.305 -12.82 1 95.19 76 SER B O 1
ATOM 1469 N N . VAL B 1 77 ? 10.18 -13.469 -11.359 1 93.88 77 VAL B N 1
ATOM 1470 C CA . VAL B 1 77 ? 10.812 -12.594 -10.375 1 93.88 77 VAL B CA 1
ATOM 1471 C C . VAL B 1 77 ? 12.109 -13.234 -9.875 1 93.88 77 VAL B C 1
ATOM 1473 O O . VAL B 1 77 ? 13.141 -12.57 -9.773 1 93.88 77 VAL B O 1
ATOM 1476 N N . LYS B 1 78 ? 12.039 -14.508 -9.609 1 93.81 78 LYS B N 1
ATOM 1477 C CA . LYS B 1 78 ? 13.219 -15.25 -9.18 1 93.81 78 LYS B CA 1
ATOM 1478 C C . LYS B 1 78 ? 14.297 -15.234 -10.258 1 93.81 78 LYS B C 1
ATOM 1480 O O . LYS B 1 78 ? 15.469 -14.977 -9.969 1 93.81 78 LYS B O 1
ATOM 1485 N N . LYS B 1 79 ? 13.906 -15.43 -11.43 1 93.5 79 LYS B N 1
ATOM 1486 C CA . LYS B 1 79 ? 14.828 -15.477 -12.555 1 93.5 79 LYS B CA 1
ATOM 1487 C C . LYS B 1 79 ? 15.461 -14.109 -12.797 1 93.5 79 LYS B C 1
ATOM 1489 O O . LYS B 1 79 ? 16.594 -14.023 -13.297 1 93.5 79 LYS B O 1
ATOM 1494 N N . ALA B 1 80 ? 14.734 -13.086 -12.445 1 91.5 80 ALA B N 1
ATOM 1495 C CA . ALA B 1 80 ? 15.219 -11.719 -12.633 1 91.5 80 ALA B CA 1
ATOM 1496 C C . ALA B 1 80 ? 16.281 -11.367 -11.586 1 91.5 80 ALA B C 1
ATOM 1498 O O . ALA B 1 80 ? 16.859 -10.281 -11.625 1 91.5 80 ALA B O 1
ATOM 1499 N N . GLY B 1 81 ? 16.531 -12.258 -10.578 1 90.56 81 GLY B N 1
ATOM 1500 C CA . GLY B 1 81 ? 17.656 -12.062 -9.68 1 90.56 81 GLY B CA 1
ATOM 1501 C C . GLY B 1 81 ? 17.234 -11.812 -8.242 1 90.56 81 GLY B C 1
ATOM 1502 O O . GLY B 1 81 ? 18.078 -11.641 -7.367 1 90.56 81 GLY B O 1
ATOM 1503 N N . TYR B 1 82 ? 15.977 -11.836 -7.98 1 91.62 82 TYR B N 1
ATOM 1504 C CA . TYR B 1 82 ? 15.523 -11.68 -6.605 1 91.62 82 TYR B CA 1
ATOM 1505 C C . TYR B 1 82 ? 15.828 -12.922 -5.781 1 91.62 82 TYR B C 1
ATOM 1507 O O . TYR B 1 82 ? 15.594 -14.047 -6.238 1 91.62 82 TYR B O 1
ATOM 1515 N N . SER B 1 83 ? 16.359 -12.656 -4.629 1 93.69 83 SER B N 1
ATOM 1516 C CA . SER B 1 83 ? 16.578 -13.789 -3.736 1 93.69 83 SER B CA 1
ATOM 1517 C C . SER B 1 83 ? 15.266 -14.305 -3.16 1 93.69 83 SER B C 1
ATOM 1519 O O . SER B 1 83 ? 14.25 -13.609 -3.193 1 93.69 83 SER B O 1
ATOM 1521 N N . GLU B 1 84 ? 15.258 -15.516 -2.699 1 94.75 84 GLU B N 1
ATOM 1522 C CA . GLU B 1 84 ? 14.062 -16.062 -2.064 1 94.75 84 GLU B CA 1
ATOM 1523 C C . GLU B 1 84 ? 13.664 -15.242 -0.847 1 94.75 84 GLU B C 1
ATOM 1525 O O . GLU B 1 84 ? 12.469 -15.07 -0.572 1 94.75 84 GLU B O 1
ATOM 1530 N N . GLN B 1 85 ? 14.641 -14.773 -0.124 1 94.44 85 GLN B N 1
ATOM 1531 C CA . GLN B 1 85 ? 14.352 -13.922 1.027 1 94.44 85 GLN B CA 1
ATOM 1532 C C . GLN B 1 85 ? 13.633 -12.648 0.605 1 94.44 85 GLN B C 1
ATOM 1534 O O . GLN B 1 85 ? 12.664 -12.234 1.245 1 94.44 85 GLN B O 1
ATOM 1539 N N . GLU B 1 86 ? 14.039 -12.047 -0.437 1 91.75 86 GLU B N 1
ATOM 1540 C CA . GLU B 1 86 ? 13.406 -10.836 -0.944 1 91.75 86 GLU B CA 1
ATOM 1541 C C . GLU B 1 86 ? 11.977 -11.117 -1.398 1 91.75 86 GLU B C 1
ATOM 1543 O O . GLU B 1 86 ? 11.07 -10.312 -1.15 1 91.75 86 GLU B O 1
ATOM 1548 N N . ILE B 1 87 ? 11.789 -12.242 -2.07 1 94.31 87 ILE B N 1
ATOM 1549 C CA . ILE B 1 87 ? 10.453 -12.625 -2.531 1 94.31 87 ILE B CA 1
ATOM 1550 C C . ILE B 1 87 ? 9.547 -12.883 -1.33 1 94.31 87 ILE B C 1
ATOM 1552 O O . ILE B 1 87 ? 8.406 -12.414 -1.295 1 94.31 87 ILE B O 1
ATOM 1556 N N . GLU B 1 88 ? 10.07 -13.578 -0.382 1 94.81 88 GLU B N 1
ATOM 1557 C CA . GLU B 1 88 ? 9.312 -13.852 0.836 1 94.81 88 GLU B CA 1
ATOM 1558 C C . GLU B 1 88 ? 8.906 -12.562 1.534 1 94.81 88 GLU B C 1
ATOM 1560 O O . GLU B 1 88 ? 7.77 -12.43 1.99 1 94.81 88 GLU B O 1
ATOM 1565 N N . GLU B 1 89 ? 9.797 -11.625 1.607 1 91.19 89 GLU B N 1
ATOM 1566 C CA . GLU B 1 89 ? 9.508 -10.336 2.229 1 91.19 89 GLU B CA 1
ATOM 1567 C C . GLU B 1 89 ? 8.422 -9.586 1.468 1 91.19 89 GLU B C 1
ATOM 1569 O O . GLU B 1 89 ? 7.559 -8.945 2.076 1 91.19 89 GLU B O 1
ATOM 1574 N N . GLU B 1 90 ? 8.461 -9.633 0.175 1 89.88 90 GLU B N 1
ATOM 1575 C CA . GLU B 1 90 ? 7.434 -8.992 -0.64 1 89.88 90 GLU B CA 1
ATOM 1576 C C . GLU B 1 90 ? 6.07 -9.633 -0.404 1 89.88 90 GLU B C 1
ATOM 1578 O O . GLU B 1 90 ? 5.062 -8.938 -0.267 1 89.88 90 GLU B O 1
ATOM 1583 N N . LEU B 1 91 ? 6.066 -10.938 -0.344 1 93.62 91 LEU B N 1
ATOM 1584 C CA . LEU B 1 91 ? 4.82 -11.656 -0.096 1 93.62 91 LEU B CA 1
ATOM 1585 C C . LEU B 1 91 ? 4.25 -11.297 1.271 1 93.62 91 LEU B C 1
ATOM 1587 O O . LEU B 1 91 ? 3.0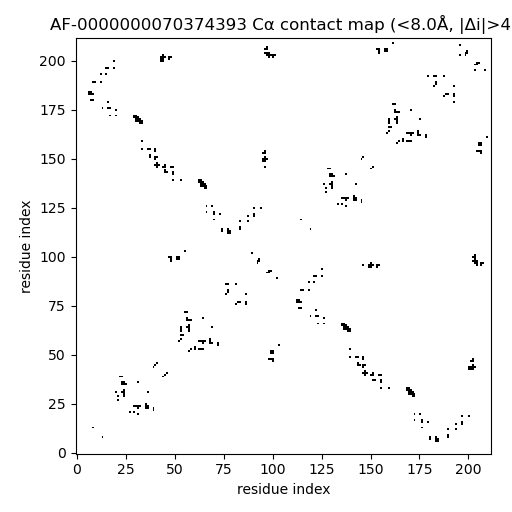47 -11.047 1.4 1 93.62 91 LEU B O 1
ATOM 1591 N N . GLU B 1 92 ? 5.102 -11.266 2.264 1 90.81 92 GLU B N 1
ATOM 1592 C CA . GLU B 1 92 ? 4.676 -10.859 3.6 1 90.81 92 GLU B CA 1
ATOM 1593 C C . GLU B 1 92 ? 4.172 -9.422 3.607 1 90.81 92 GLU B C 1
ATOM 1595 O O . GLU B 1 92 ? 3.191 -9.102 4.285 1 90.81 92 GLU B O 1
ATOM 1600 N N . GLY B 1 93 ? 4.844 -8.617 2.846 1 88.5 93 GLY B N 1
ATOM 1601 C CA . GLY B 1 93 ? 4.426 -7.23 2.709 1 88.5 93 GLY B CA 1
ATOM 1602 C C . GLY B 1 93 ? 3.033 -7.082 2.127 1 88.5 93 GLY B C 1
ATOM 1603 O O . GLY B 1 93 ? 2.252 -6.242 2.578 1 88.5 93 GLY B O 1
ATOM 1604 N N . LEU B 1 94 ? 2.771 -7.902 1.175 1 88.88 94 LEU B N 1
ATOM 1605 C CA . LEU B 1 94 ? 1.444 -7.867 0.57 1 88.88 94 LEU B CA 1
ATOM 1606 C C . LEU B 1 94 ? 0.367 -8.172 1.606 1 88.88 94 LEU B C 1
ATOM 1608 O O . LEU B 1 94 ? -0.696 -7.543 1.602 1 88.88 94 LEU B O 1
ATOM 1612 N N . LEU B 1 95 ? 0.732 -9.055 2.518 1 87.5 95 LEU B N 1
ATOM 1613 C CA . LEU B 1 95 ? -0.208 -9.461 3.555 1 87.5 95 LEU B CA 1
ATOM 1614 C C . LEU B 1 95 ? -0.281 -8.422 4.668 1 87.5 95 LEU B C 1
ATOM 1616 O O . LEU B 1 95 ? -1.282 -8.344 5.383 1 87.5 95 LEU B O 1
ATOM 1620 N N . GLU B 1 96 ? 0.737 -7.594 4.75 1 86.19 96 GLU B N 1
ATOM 1621 C CA . GLU B 1 96 ? 0.837 -6.668 5.875 1 86.19 96 GLU B CA 1
ATOM 1622 C C . GLU B 1 96 ? 0.571 -5.23 5.43 1 86.19 96 GLU B C 1
ATOM 1624 O O . GLU B 1 96 ? 0.848 -4.285 6.172 1 86.19 96 GLU B O 1
ATOM 1629 N N . GLY B 1 97 ? 0.11 -5.137 4.176 1 83.44 97 GLY B N 1
ATOM 1630 C CA . GLY B 1 97 ? -0.365 -3.812 3.805 1 83.44 97 GLY B CA 1
ATOM 1631 C C . GLY B 1 97 ? 0.526 -3.121 2.793 1 83.44 97 GLY B C 1
ATOM 1632 O O . GLY B 1 97 ? 0.305 -1.955 2.457 1 83.44 97 GLY B O 1
ATOM 1633 N N . PHE B 1 98 ? 1.587 -3.791 2.332 1 84.12 98 PHE B N 1
ATOM 1634 C CA . PHE B 1 98 ? 2.408 -3.209 1.278 1 84.12 98 PHE B CA 1
ATOM 1635 C C . PHE B 1 98 ? 1.651 -3.182 -0.044 1 84.12 98 PHE B C 1
ATOM 1637 O O . PHE B 1 98 ? 0.877 -4.094 -0.341 1 84.12 98 PHE B O 1
ATOM 1644 N N . SER B 1 99 ? 1.904 -2.121 -0.812 1 85.69 99 SER B N 1
ATOM 1645 C CA . SER B 1 99 ? 1.261 -1.936 -2.109 1 85.69 99 SER B CA 1
ATOM 1646 C C . SER B 1 99 ? 1.952 -2.756 -3.191 1 85.69 99 SER B C 1
ATOM 1648 O O . SER B 1 99 ? 3.176 -2.908 -3.176 1 85.69 99 SER B O 1
ATOM 1650 N N . TRP B 1 100 ? 1.138 -3.238 -4.117 1 86.12 100 TRP B N 1
ATOM 1651 C CA . TRP B 1 100 ? 1.65 -3.922 -5.301 1 86.12 100 TRP B CA 1
ATOM 1652 C C . TRP B 1 100 ? 2.408 -2.953 -6.203 1 86.12 100 TRP B C 1
ATOM 1654 O O . TRP B 1 100 ? 3.42 -3.32 -6.809 1 86.12 100 TRP B O 1
ATOM 1664 N N . VAL B 1 101 ? 2.037 -1.723 -6.262 1 79.56 101 VAL B N 1
ATOM 1665 C CA . VAL B 1 101 ? 2.584 -0.74 -7.191 1 79.56 101 VAL B CA 1
ATOM 1666 C C . VAL B 1 101 ? 4.055 -0.494 -6.875 1 79.56 101 VAL B C 1
ATOM 1668 O O . VAL B 1 101 ? 4.863 -0.273 -7.781 1 79.56 101 VAL B O 1
ATOM 1671 N N . TYR B 1 102 ? 4.383 -0.676 -5.68 1 72.31 102 TYR B N 1
ATOM 1672 C CA . TYR B 1 102 ? 5.77 -0.44 -5.289 1 72.31 102 TYR B CA 1
ATOM 1673 C C . TYR B 1 102 ? 6.672 -1.568 -5.77 1 72.31 102 TYR B C 1
ATOM 1675 O O . TYR B 1 102 ? 7.84 -1.341 -6.098 1 72.31 102 TYR B O 1
ATOM 1683 N N . PHE B 1 103 ? 6.199 -2.789 -5.77 1 67.5 103 PHE B N 1
ATOM 1684 C CA . PHE B 1 103 ? 6.977 -3.934 -6.23 1 67.5 103 PHE B CA 1
ATOM 1685 C C . PHE B 1 103 ? 7.273 -3.822 -7.723 1 67.5 103 PHE B C 1
ATOM 1687 O O . PHE B 1 103 ? 8.391 -4.09 -8.156 1 67.5 103 PHE B O 1
ATOM 1694 N N . ASP B 1 104 ? 6.309 -3.41 -8.445 1 61.62 104 ASP B N 1
ATOM 1695 C CA . ASP B 1 104 ? 6.441 -3.361 -9.898 1 61.62 104 ASP B CA 1
ATOM 1696 C C . ASP B 1 104 ? 7.391 -2.244 -10.328 1 61.62 104 ASP B C 1
ATOM 1698 O O . ASP B 1 104 ? 8.023 -2.33 -11.383 1 61.62 104 ASP B O 1
ATOM 1702 N N . HIS B 1 105 ? 7.723 -1.293 -9.531 1 54.56 105 HIS B N 1
ATOM 1703 C CA . HIS B 1 105 ? 8.562 -0.152 -9.883 1 54.56 105 HIS B CA 1
ATOM 1704 C C . HIS B 1 105 ? 10.008 -0.385 -9.461 1 54.56 105 HIS B C 1
ATOM 1706 O O . HIS B 1 105 ? 10.891 0.427 -9.766 1 54.56 105 HIS B O 1
ATOM 1712 N N . LYS B 1 106 ? 10.141 -1.474 -8.789 1 54.5 106 LYS B N 1
ATOM 1713 C CA . LYS B 1 106 ? 11.523 -1.793 -8.445 1 54.5 106 LYS B CA 1
ATOM 1714 C C . LYS B 1 106 ? 12.227 -2.477 -9.609 1 54.5 106 LYS B C 1
ATOM 1716 O O . LYS B 1 106 ? 11.594 -3.166 -10.414 1 54.5 106 LYS B O 1
#

pLDDT: mean 89.28, std 13.68, range [29.3, 98.31]

Solvent-accessible surface area (backbone atoms only — not comparable to full-atom values): 11619 Å² total; per-residue (Å²): 129,76,82,72,74,64,65,58,79,51,72,70,56,49,49,52,54,50,48,55,51,50,67,35,24,77,82,69,77,64,39,35,40,62,67,40,42,33,50,44,29,40,49,57,28,12,50,41,27,39,52,50,47,41,68,71,35,23,81,82,68,75,66,47,35,39,60,63,38,52,51,50,47,54,43,47,47,34,59,73,66,48,48,69,67,57,52,51,50,50,55,51,32,54,75,69,31,44,38,55,52,57,62,72,72,99,129,76,82,70,75,64,64,59,78,51,72,69,56,49,52,52,54,50,48,55,50,50,67,34,25,78,82,71,76,65,40,36,38,63,69,39,41,31,49,51,34,40,41,67,26,15,52,45,34,39,51,50,49,41,69,72,35,24,81,82,68,75,65,46,34,39,60,64,38,53,51,50,47,53,43,48,45,34,59,72,67,48,49,70,68,57,51,50,50,49,55,50,30,53,76,64,17,38,38,58,58,60,61,73,74,99